Protein AF-A0A1I1QK40-F1 (afdb_monomer_lite)

Sequence (192 aa):
MSRPWQKLDLSGGGLQSVNQNLAGRLRKRTTTWALWPLFPLGLHRLYLGDRRGAIALPLLTLGALGLWWAGWAPVAAALATVVLGWGVVDLFRIEGLRAEVNKTLRKQAFLGGGATPPAGYRGRYPQESEDPEAAIAAYSAEKEREHGGHMPPRTGEDDSGGRMPSFTEQEKMLREMARERDADEPKSGGND

Secondary structure (DSSP, 8-state):
---GGGGS--SHHHHHHHHHHHHHHSPPHHHHHHHGGGGGGTHHHHHHT-HHHHHHHHHHHHHHHHHHHTT-HHHHHHHHHHHHHHHHHHHHHHHHHHHHHHHHHHHHHHH-TT-PPPTT---SS-S--S-HHHHHHHHHHHHHHHTTT-PPP-SSS-----PPPPHHHHHHHHHHHHHHHHHSS-------

Foldseek 3Di:
DDQVLVPQPPPDPSVVVLVVVLVVLQDDPVVLVVCLVVQLCLVSVVSLVNPVSNPVSVVLLVVLVVCVVVVVPVVSVVSVVVSVVVSVVCVVCSVVSSVVSSVVSVCCSNRNVPRDDPVPPDDPDCPDDPDNVVVVVVVVVVVVVVVVPDDDPDPDDDPPPPDDDDPVVVVVVVVVVVVVVVVPPPPPDDDD

Organis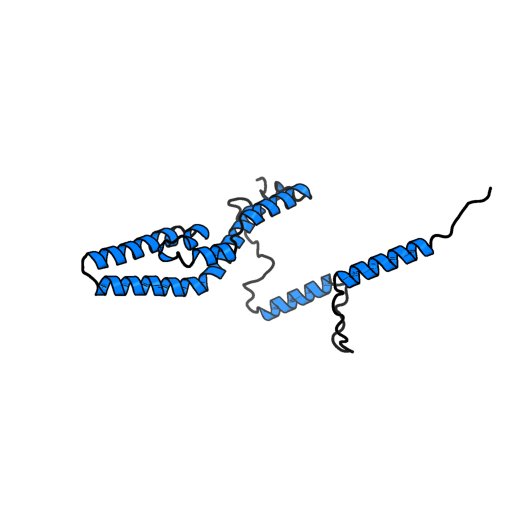m: NCBI:txid1123397

Structure (mmCIF, N/CA/C/O backbone):
data_AF-A0A1I1QK40-F1
#
_entry.id   AF-A0A1I1QK40-F1
#
loop_
_atom_site.group_PDB
_atom_site.id
_atom_site.type_symbol
_atom_site.label_atom_id
_atom_site.label_alt_id
_atom_site.label_comp_id
_atom_site.label_asym_id
_atom_site.label_entity_id
_atom_site.label_seq_id
_atom_site.pdbx_PDB_ins_code
_atom_site.Cartn_x
_atom_site.Cartn_y
_atom_site.Cartn_z
_atom_site.occupancy
_atom_site.B_iso_or_equiv
_atom_site.auth_seq_id
_atom_site.auth_comp_id
_atom_site.auth_asym_id
_atom_site.auth_atom_id
_atom_site.pdbx_PDB_model_num
ATOM 1 N N . MET A 1 1 ? -2.596 -18.098 -32.128 1.00 45.94 1 MET A N 1
ATOM 2 C CA . MET A 1 1 ? -2.615 -17.269 -30.901 1.00 45.94 1 MET A CA 1
ATOM 3 C C . MET A 1 1 ? -1.445 -16.298 -30.950 1.00 45.94 1 MET A C 1
ATOM 5 O O . MET A 1 1 ? -0.307 -16.747 -30.881 1.00 45.94 1 MET A O 1
ATOM 9 N N . SER A 1 2 ? -1.690 -14.998 -31.143 1.00 49.97 2 SER A N 1
ATOM 10 C CA . SER A 1 2 ? -0.613 -13.998 -31.128 1.00 49.97 2 SER A CA 1
ATOM 11 C C . SER A 1 2 ? -0.112 -13.835 -29.700 1.00 49.97 2 SER A C 1
ATOM 13 O O . SER A 1 2 ? -0.904 -13.511 -28.812 1.00 49.97 2 SER A O 1
ATOM 15 N N . ARG A 1 3 ? 1.175 -14.075 -29.460 1.00 59.53 3 ARG A N 1
ATOM 16 C CA . ARG A 1 3 ? 1.736 -13.968 -28.118 1.00 59.53 3 ARG A CA 1
ATOM 17 C C . ARG A 1 3 ? 1.867 -12.474 -27.768 1.00 59.53 3 ARG A C 1
ATOM 19 O O . ARG A 1 3 ? 2.533 -11.767 -28.518 1.00 59.53 3 ARG A O 1
ATOM 26 N N . PRO A 1 4 ? 1.251 -11.959 -26.686 1.00 61.66 4 PRO A N 1
ATOM 27 C CA . PRO A 1 4 ? 1.259 -10.525 -26.360 1.00 61.66 4 PRO A CA 1
ATOM 28 C C . PRO A 1 4 ? 2.665 -9.918 -26.289 1.00 61.66 4 PRO A C 1
ATOM 30 O O . PRO A 1 4 ? 2.871 -8.780 -26.695 1.00 61.66 4 PRO A O 1
ATOM 33 N N . TRP A 1 5 ? 3.649 -10.716 -25.871 1.00 60.81 5 TRP A N 1
ATOM 34 C CA . TRP A 1 5 ? 5.053 -10.321 -25.825 1.00 60.81 5 TRP A CA 1
ATOM 35 C C . TRP A 1 5 ? 5.686 -10.065 -27.200 1.00 60.81 5 TRP A C 1
ATOM 37 O O . TRP A 1 5 ? 6.647 -9.316 -27.274 1.00 60.81 5 TRP A O 1
ATOM 47 N N . GLN A 1 6 ? 5.150 -10.626 -28.291 1.00 63.97 6 GLN A N 1
ATOM 48 C CA . GLN A 1 6 ? 5.632 -10.346 -29.654 1.00 63.97 6 GLN A CA 1
ATOM 49 C C . GLN A 1 6 ? 5.198 -8.968 -30.163 1.00 63.97 6 GLN A C 1
ATOM 51 O O . GLN A 1 6 ? 5.746 -8.489 -31.147 1.00 63.97 6 GLN A O 1
ATOM 56 N N . LYS A 1 7 ? 4.208 -8.336 -29.516 1.00 61.69 7 LYS A N 1
ATOM 57 C CA . LYS A 1 7 ? 3.754 -6.979 -29.851 1.00 61.69 7 LYS A CA 1
ATOM 58 C C . LYS A 1 7 ? 4.476 -5.896 -29.053 1.00 61.69 7 LYS A C 1
ATOM 60 O O . LYS A 1 7 ? 4.270 -4.718 -29.329 1.00 61.69 7 LYS A O 1
ATOM 65 N N . LEU A 1 8 ? 5.269 -6.272 -28.049 1.00 62.56 8 LEU A N 1
ATOM 66 C CA . LEU A 1 8 ? 6.115 -5.317 -27.352 1.00 62.56 8 LEU A CA 1
ATOM 67 C C . LEU A 1 8 ? 7.279 -4.978 -28.270 1.00 62.56 8 LEU A C 1
ATOM 69 O O . LEU A 1 8 ? 8.135 -5.819 -28.536 1.00 62.56 8 LEU A O 1
ATOM 73 N N . ASP A 1 9 ? 7.279 -3.746 -28.762 1.00 59.91 9 ASP A N 1
ATOM 74 C CA . ASP A 1 9 ? 8.416 -3.199 -29.477 1.00 59.91 9 ASP A CA 1
ATOM 75 C C . ASP A 1 9 ? 9.560 -2.993 -28.477 1.00 59.91 9 ASP A C 1
ATOM 77 O O . ASP A 1 9 ? 9.611 -2.018 -27.724 1.00 59.91 9 ASP A O 1
ATOM 81 N N . LEU A 1 10 ? 10.434 -3.996 -28.402 1.00 66.62 10 LEU A N 1
ATOM 82 C CA . LEU A 1 10 ? 11.633 -3.977 -27.570 1.00 66.62 10 LEU A CA 1
ATOM 83 C C . LEU A 1 10 ? 12.776 -3.191 -28.237 1.00 66.62 10 LEU A C 1
ATOM 85 O O . LEU A 1 10 ? 13.859 -3.108 -27.659 1.00 66.62 10 LEU A O 1
ATOM 89 N N . SER A 1 11 ? 12.560 -2.613 -29.427 1.00 55.62 11 SER A N 1
ATOM 90 C CA . SER A 1 11 ? 13.519 -1.698 -30.046 1.00 55.62 11 SER A CA 1
ATOM 91 C C . SER A 1 11 ? 13.492 -0.327 -29.347 1.00 55.62 11 SER A C 1
ATOM 93 O O . SER A 1 11 ? 12.498 0.063 -28.729 1.00 55.62 11 SER A O 1
ATOM 95 N N . GLY A 1 12 ? 14.630 0.378 -29.363 1.00 59.53 12 GLY A N 1
ATOM 96 C CA . GLY A 1 12 ? 15.031 1.382 -28.360 1.00 59.53 12 GLY A CA 1
ATOM 97 C C . GLY A 1 12 ? 14.004 2.446 -27.934 1.00 59.53 12 GLY A C 1
ATOM 98 O O . GLY A 1 12 ? 14.023 2.858 -26.776 1.00 59.53 12 GLY A O 1
ATOM 99 N N . GLY A 1 13 ? 13.072 2.862 -28.799 1.00 68.56 13 GLY A N 1
ATOM 100 C CA . GLY A 1 13 ? 12.035 3.849 -28.455 1.00 68.56 13 GLY A CA 1
ATOM 101 C C . GLY A 1 13 ? 10.844 3.283 -27.663 1.00 68.56 13 GLY A C 1
ATOM 102 O O . GLY A 1 13 ? 10.314 3.943 -26.761 1.00 68.56 13 GLY A O 1
ATOM 103 N N . GLY A 1 14 ? 10.439 2.041 -27.944 1.00 76.12 14 GLY A N 1
ATOM 104 C CA . GLY A 1 14 ? 9.302 1.391 -27.285 1.00 76.12 14 GLY A CA 1
ATOM 105 C C . GLY A 1 14 ? 9.592 1.065 -25.820 1.00 76.12 14 GLY A C 1
ATOM 106 O O . GLY A 1 14 ? 8.795 1.372 -24.933 1.00 76.12 14 GLY A O 1
ATOM 107 N N . LEU A 1 15 ? 10.789 0.553 -25.528 1.00 80.62 15 LEU A N 1
ATOM 108 C CA . LEU A 1 15 ? 11.177 0.183 -24.165 1.00 80.62 15 LEU A CA 1
ATOM 109 C C . LEU A 1 15 ? 11.340 1.401 -23.241 1.00 80.62 15 LEU A C 1
ATOM 111 O O . LEU A 1 15 ? 10.946 1.359 -22.072 1.00 80.62 15 LEU A O 1
ATOM 115 N N . GLN A 1 16 ? 11.890 2.504 -23.757 1.00 83.19 16 GLN A N 1
ATOM 116 C CA . GLN A 1 16 ? 12.079 3.728 -22.979 1.00 83.19 16 GLN A CA 1
ATOM 117 C C . GLN A 1 16 ? 10.735 4.362 -22.596 1.00 83.19 16 GLN A C 1
ATOM 119 O O . GLN A 1 16 ? 10.555 4.754 -21.441 1.00 83.19 16 GLN A O 1
ATOM 124 N N . SER A 1 17 ? 9.766 4.390 -23.517 1.00 83.50 17 SER A N 1
ATOM 125 C CA . SER A 1 17 ? 8.420 4.910 -23.235 1.00 83.50 17 SER A CA 1
ATOM 126 C C . SER A 1 17 ? 7.655 4.048 -22.218 1.00 83.50 17 SER A C 1
ATOM 128 O O . SER A 1 17 ? 7.037 4.586 -21.293 1.00 83.50 17 SER A O 1
ATOM 130 N N . VAL A 1 18 ? 7.767 2.715 -22.300 1.00 85.19 18 VAL A N 1
ATOM 131 C CA . VAL A 1 18 ? 7.193 1.789 -21.305 1.00 85.19 18 VAL A CA 1
ATOM 132 C C . VAL A 1 18 ? 7.821 2.004 -19.928 1.00 85.19 18 VAL A C 1
ATOM 134 O O . VAL A 1 18 ? 7.099 2.078 -18.931 1.00 85.19 18 VAL A O 1
ATOM 137 N N . ASN A 1 19 ? 9.144 2.169 -19.854 1.00 88.38 19 ASN A N 1
ATOM 138 C CA . ASN A 1 19 ? 9.839 2.428 -18.593 1.00 88.38 19 ASN A CA 1
ATOM 139 C C . ASN A 1 19 ? 9.454 3.778 -17.974 1.00 88.38 19 ASN A C 1
ATOM 141 O O . ASN A 1 19 ? 9.236 3.842 -16.764 1.00 88.38 19 ASN A O 1
ATOM 145 N N . GLN A 1 20 ? 9.316 4.837 -18.777 1.00 89.44 20 GLN A N 1
ATOM 146 C CA . GLN A 1 20 ? 8.857 6.146 -18.295 1.00 89.44 20 GLN A CA 1
ATOM 147 C C . GLN A 1 20 ? 7.425 6.074 -17.747 1.00 89.44 20 GLN A C 1
ATOM 149 O O . GLN A 1 20 ? 7.155 6.564 -16.648 1.00 89.44 20 GLN A O 1
ATOM 154 N N . ASN A 1 21 ? 6.518 5.400 -18.462 1.00 89.25 21 ASN A N 1
ATOM 155 C CA . ASN A 1 21 ? 5.142 5.197 -18.005 1.00 89.25 21 ASN A CA 1
ATOM 156 C C . ASN A 1 21 ? 5.098 4.386 -16.698 1.00 89.25 21 ASN A C 1
ATOM 158 O O . ASN A 1 21 ? 4.441 4.773 -15.729 1.00 89.25 21 ASN A O 1
ATOM 162 N N . LEU A 1 22 ? 5.856 3.289 -16.636 1.00 92.44 22 LEU A N 1
ATOM 163 C CA . LEU A 1 22 ? 5.957 2.445 -15.451 1.00 92.44 22 LEU A CA 1
ATOM 164 C C . LEU A 1 22 ? 6.503 3.227 -14.250 1.00 92.44 22 LEU A C 1
ATOM 166 O O . LEU A 1 22 ? 5.919 3.144 -13.169 1.00 92.44 22 LEU A O 1
ATOM 170 N N . ALA A 1 23 ? 7.567 4.013 -14.430 1.00 91.75 23 ALA A N 1
ATOM 171 C CA . ALA A 1 23 ? 8.161 4.821 -13.368 1.00 91.75 23 ALA A CA 1
ATOM 172 C C . ALA A 1 23 ? 7.150 5.795 -12.739 1.00 91.75 23 ALA A C 1
ATOM 174 O O . ALA A 1 23 ? 7.134 5.953 -11.518 1.00 91.75 23 ALA A O 1
ATOM 175 N N . GLY A 1 24 ? 6.257 6.381 -13.546 1.00 91.44 24 GLY A N 1
ATOM 176 C CA . GLY A 1 24 ? 5.170 7.238 -13.061 1.00 91.44 24 GLY A CA 1
ATOM 177 C C . GLY A 1 24 ? 4.092 6.495 -12.262 1.00 91.44 24 GLY A C 1
ATOM 178 O O . GLY A 1 24 ? 3.453 7.082 -11.390 1.00 91.44 24 GLY A O 1
ATOM 179 N N . ARG A 1 25 ? 3.896 5.196 -12.520 1.00 92.31 25 ARG A N 1
ATOM 180 C CA . ARG A 1 25 ? 2.867 4.369 -11.861 1.00 92.31 25 ARG A CA 1
ATOM 181 C C . ARG A 1 25 ? 3.354 3.676 -10.594 1.00 92.31 25 ARG A C 1
ATOM 183 O O . ARG A 1 25 ? 2.524 3.304 -9.761 1.00 92.31 25 ARG A O 1
ATOM 190 N N . LEU A 1 26 ? 4.665 3.481 -10.445 1.00 94.38 26 LEU A N 1
ATOM 191 C CA . LEU A 1 26 ? 5.239 2.846 -9.262 1.00 94.38 26 LEU A CA 1
ATOM 192 C C . LEU A 1 26 ? 4.866 3.615 -7.992 1.00 94.38 26 LEU A C 1
ATOM 194 O O . LEU A 1 26 ? 4.926 4.843 -7.914 1.00 94.38 26 LEU A O 1
ATOM 198 N N . ARG A 1 27 ? 4.498 2.860 -6.959 1.00 95.00 27 ARG A N 1
ATOM 199 C CA . ARG A 1 27 ? 4.189 3.405 -5.644 1.00 95.00 27 ARG A CA 1
ATOM 200 C C . ARG A 1 27 ? 5.482 3.822 -4.956 1.00 95.00 27 ARG A C 1
ATOM 202 O O . ARG A 1 27 ? 6.402 3.011 -4.806 1.00 95.00 27 ARG A O 1
ATOM 209 N N . LYS A 1 28 ? 5.545 5.094 -4.559 1.00 95.00 28 LYS A N 1
ATOM 210 C CA . LYS A 1 28 ? 6.719 5.714 -3.937 1.00 95.00 28 LYS A CA 1
ATOM 211 C C . LYS A 1 28 ? 6.684 5.517 -2.429 1.00 95.00 28 LYS A C 1
ATOM 213 O O . LYS A 1 28 ? 5.638 5.679 -1.806 1.00 95.00 28 LYS A O 1
ATOM 218 N N . ARG A 1 29 ? 7.854 5.249 -1.841 1.00 94.62 29 ARG A N 1
ATOM 219 C CA . ARG A 1 29 ? 8.024 5.136 -0.385 1.00 94.62 29 ARG A CA 1
ATOM 220 C C . ARG A 1 29 ? 7.525 6.389 0.331 1.00 94.62 29 ARG A C 1
ATOM 222 O O . ARG A 1 29 ? 6.728 6.283 1.252 1.00 94.62 29 ARG A O 1
ATOM 229 N N . THR A 1 30 ? 7.959 7.557 -0.131 1.00 95.44 30 THR A N 1
ATOM 230 C CA . THR A 1 30 ? 7.624 8.854 0.470 1.00 95.44 30 THR A CA 1
ATOM 231 C C . THR A 1 30 ? 6.118 9.088 0.531 1.00 95.44 30 THR A C 1
ATOM 233 O O . THR A 1 30 ? 5.602 9.409 1.592 1.00 95.44 30 THR A O 1
ATOM 236 N N . THR A 1 31 ? 5.395 8.846 -0.566 1.00 95.12 31 THR A N 1
ATOM 237 C CA . THR A 1 31 ? 3.933 9.001 -0.614 1.00 95.12 31 THR A CA 1
ATOM 238 C C . THR A 1 31 ? 3.222 8.028 0.322 1.00 95.12 31 THR A C 1
ATOM 240 O O . THR A 1 31 ? 2.302 8.426 1.026 1.00 95.12 31 THR A O 1
ATOM 243 N N . THR A 1 32 ? 3.655 6.766 0.368 1.00 94.06 32 THR A N 1
ATOM 244 C CA . THR A 1 32 ? 3.064 5.772 1.272 1.00 94.06 32 THR A CA 1
ATOM 245 C C . THR A 1 32 ? 3.228 6.175 2.740 1.00 94.06 32 THR A C 1
ATOM 247 O O . THR A 1 32 ? 2.254 6.140 3.487 1.00 94.06 32 THR A O 1
ATOM 250 N N . TRP A 1 33 ? 4.423 6.620 3.136 1.00 94.44 33 TRP A N 1
ATOM 251 C CA . TRP A 1 33 ? 4.691 7.082 4.502 1.00 94.44 33 TRP A CA 1
ATOM 252 C C . TRP A 1 33 ? 3.989 8.404 4.835 1.00 94.44 33 TRP A C 1
ATOM 254 O O . TRP A 1 33 ? 3.501 8.559 5.947 1.00 94.44 33 TRP A O 1
ATOM 264 N N . ALA A 1 34 ? 3.857 9.319 3.872 1.00 96.44 34 ALA A N 1
ATOM 265 C CA . ALA A 1 34 ? 3.112 10.566 4.055 1.00 96.44 34 ALA A CA 1
ATOM 266 C C . ALA A 1 34 ? 1.604 10.336 4.263 1.00 96.44 34 ALA A C 1
ATOM 268 O O . ALA A 1 34 ? 0.957 11.104 4.968 1.00 96.44 34 ALA A O 1
ATOM 269 N N . LEU A 1 35 ? 1.039 9.276 3.673 1.00 95.12 35 LEU A N 1
ATOM 270 C CA . LEU A 1 35 ? -0.373 8.908 3.837 1.00 95.12 35 LEU A CA 1
ATOM 271 C C . LEU A 1 35 ? -0.646 8.054 5.081 1.00 95.12 35 LEU A C 1
ATOM 273 O O . LEU A 1 35 ? -1.797 7.959 5.505 1.00 95.12 35 LEU A O 1
ATOM 277 N N . TRP A 1 36 ? 0.375 7.423 5.661 1.00 95.25 36 TRP A N 1
ATOM 278 C CA . TRP A 1 36 ? 0.221 6.583 6.847 1.00 95.25 36 TRP A CA 1
ATOM 279 C C . TRP A 1 36 ? -0.335 7.306 8.090 1.00 95.25 36 TRP A C 1
ATOM 281 O O . TRP A 1 36 ? -1.202 6.724 8.728 1.00 95.25 36 TRP A O 1
ATOM 291 N N . PRO A 1 37 ? 0.015 8.560 8.448 1.00 95.12 37 PRO A N 1
ATOM 292 C CA . PRO A 1 37 ? -0.644 9.233 9.579 1.00 95.12 37 PRO A CA 1
ATOM 293 C C . PRO A 1 37 ? -2.166 9.381 9.396 1.00 95.12 37 PRO A C 1
ATOM 295 O O . PRO A 1 37 ? -2.902 9.496 10.371 1.00 95.12 37 PRO A O 1
ATOM 298 N N . LEU A 1 38 ? -2.659 9.304 8.156 1.00 94.88 38 LEU A N 1
ATOM 299 C CA . LEU A 1 38 ? -4.082 9.265 7.814 1.00 94.88 38 LEU A CA 1
ATOM 300 C C . LEU A 1 38 ? -4.616 7.822 7.730 1.00 94.88 38 LEU A C 1
ATOM 302 O O . LEU A 1 38 ? -5.596 7.556 7.028 1.00 94.88 38 LEU A O 1
ATOM 306 N N . PHE A 1 39 ? -3.988 6.862 8.420 1.00 94.38 39 PHE A N 1
ATOM 307 C CA . PHE A 1 39 ? -4.413 5.462 8.407 1.00 94.38 39 PHE A CA 1
ATOM 308 C C . PHE A 1 39 ? -5.868 5.224 8.829 1.00 94.38 39 PHE A C 1
ATOM 310 O O . PHE A 1 39 ? -6.477 4.353 8.203 1.00 94.38 39 PHE A O 1
ATOM 317 N N . PRO A 1 40 ? -6.477 5.977 9.775 1.00 93.62 40 PRO A N 1
ATOM 318 C CA . PRO A 1 40 ? -7.872 5.743 10.149 1.00 93.62 40 PRO A CA 1
ATOM 319 C C . PRO A 1 40 ? -8.823 5.995 8.973 1.00 93.62 40 PRO A C 1
ATOM 321 O O . PRO A 1 40 ? -9.884 5.388 8.876 1.00 93.62 40 PRO A O 1
ATOM 324 N N . LEU A 1 41 ? -8.405 6.844 8.027 1.00 94.81 41 LEU A N 1
ATOM 325 C CA . LEU A 1 41 ? -9.138 7.151 6.800 1.00 94.81 41 LEU A CA 1
ATOM 326 C C . LEU A 1 41 ? -8.891 6.132 5.675 1.00 94.81 41 LEU A C 1
ATOM 328 O O . LEU A 1 41 ? -9.454 6.270 4.594 1.00 94.81 41 LEU A O 1
ATOM 332 N N . GLY A 1 42 ? -8.022 5.134 5.867 1.00 93.38 42 GLY A N 1
ATOM 333 C CA . GLY A 1 42 ? -7.744 4.103 4.860 1.00 93.38 42 GLY A CA 1
ATOM 334 C C . GLY A 1 42 ? -7.009 4.596 3.602 1.00 93.38 42 GLY A C 1
ATOM 335 O O . GLY A 1 42 ? -6.840 3.827 2.654 1.00 93.38 42 GLY A O 1
ATOM 336 N N . LEU A 1 43 ? -6.526 5.846 3.571 1.00 93.81 43 LEU A N 1
ATOM 337 C CA . LEU A 1 43 ? -5.936 6.461 2.370 1.00 93.81 43 LEU A CA 1
ATOM 338 C C . LEU A 1 43 ? -4.668 5.748 1.883 1.00 93.81 43 LEU A C 1
ATOM 340 O O . LEU A 1 43 ? -4.489 5.542 0.682 1.00 93.81 43 LEU A O 1
ATOM 344 N N . HIS A 1 44 ? -3.802 5.322 2.804 1.00 94.44 44 HIS A N 1
ATOM 345 C CA . HIS A 1 44 ? -2.608 4.542 2.467 1.00 94.44 44 HIS A CA 1
ATOM 346 C C . HIS A 1 44 ? -2.972 3.190 1.818 1.00 94.44 44 HIS A C 1
ATOM 348 O O . HIS A 1 44 ? -2.343 2.803 0.831 1.00 94.44 44 HIS A O 1
ATOM 354 N N . ARG A 1 45 ? -4.027 2.500 2.289 1.00 93.31 45 ARG A N 1
ATOM 355 C CA . ARG A 1 45 ? -4.536 1.259 1.671 1.00 93.31 45 ARG A CA 1
ATOM 356 C C . ARG A 1 45 ? -5.126 1.514 0.291 1.00 93.31 45 ARG A C 1
ATOM 358 O O . ARG A 1 45 ? -4.838 0.759 -0.635 1.00 93.31 45 ARG A O 1
ATOM 365 N N . LEU A 1 46 ? -5.875 2.606 0.127 1.00 93.88 46 LEU A N 1
ATOM 366 C CA . LEU A 1 46 ? -6.421 3.000 -1.171 1.00 93.88 46 LEU A CA 1
ATOM 367 C C . LEU A 1 46 ? -5.302 3.267 -2.186 1.00 93.88 46 LEU A C 1
ATOM 369 O O . LEU A 1 46 ? -5.360 2.781 -3.316 1.00 93.88 46 LEU A O 1
ATOM 373 N N . TYR A 1 47 ? -4.244 3.968 -1.768 1.00 94.19 47 TYR A N 1
ATOM 374 C CA . TYR A 1 47 ? -3.057 4.203 -2.591 1.00 94.19 47 TYR A CA 1
ATOM 375 C C . TYR A 1 47 ? -2.361 2.894 -2.993 1.00 94.19 47 TYR A C 1
ATOM 377 O O . TYR A 1 47 ? -1.975 2.719 -4.153 1.00 94.19 47 TYR A O 1
ATOM 385 N N . LEU A 1 48 ? -2.251 1.943 -2.063 1.00 94.25 48 LEU A N 1
ATOM 386 C CA . LEU A 1 48 ? -1.700 0.610 -2.318 1.00 94.25 48 LEU A CA 1
ATOM 387 C C . LEU A 1 48 ? -2.663 -0.315 -3.090 1.00 94.25 48 LEU A C 1
ATOM 389 O O . LEU A 1 48 ? -2.269 -1.405 -3.484 1.00 94.25 48 LEU A O 1
ATOM 393 N N . GLY A 1 49 ? -3.892 0.114 -3.387 1.00 91.06 49 GLY A N 1
ATOM 394 C CA . GLY A 1 49 ? -4.862 -0.671 -4.156 1.00 91.06 49 GLY A CA 1
ATOM 395 C C . GLY A 1 49 ? -5.611 -1.735 -3.345 1.00 91.06 49 GLY A C 1
ATOM 396 O O . GLY A 1 49 ? -6.365 -2.517 -3.925 1.00 91.06 49 GLY A O 1
ATOM 397 N N . ASP A 1 50 ? -5.465 -1.749 -2.020 1.00 91.69 50 ASP A N 1
ATOM 398 C CA . ASP A 1 50 ? -6.243 -2.605 -1.125 1.00 91.69 50 ASP A CA 1
ATOM 399 C C . ASP A 1 50 ? -7.596 -1.952 -0.809 1.00 91.69 50 ASP A C 1
ATOM 401 O O . ASP A 1 50 ? -7.751 -1.198 0.154 1.00 91.69 50 ASP A O 1
ATOM 405 N N . ARG A 1 51 ? -8.601 -2.251 -1.641 1.00 92.44 51 ARG A N 1
ATOM 406 C CA . ARG A 1 51 ? -9.965 -1.713 -1.491 1.00 92.44 51 ARG A CA 1
ATOM 407 C C . ARG A 1 51 ? -10.640 -2.150 -0.193 1.00 92.44 51 ARG A C 1
ATOM 409 O O . ARG A 1 51 ? -11.424 -1.388 0.360 1.00 92.44 51 ARG A O 1
ATOM 416 N N . ARG A 1 52 ? -10.364 -3.369 0.283 1.00 93.44 52 ARG A N 1
ATOM 417 C CA . ARG A 1 52 ? -11.010 -3.905 1.489 1.00 93.44 52 ARG A CA 1
ATOM 418 C C . ARG A 1 52 ? -10.505 -3.158 2.714 1.00 93.44 52 ARG A C 1
ATOM 420 O O . ARG A 1 52 ? -11.314 -2.637 3.474 1.00 93.44 52 ARG A O 1
ATOM 427 N N . GLY A 1 53 ? -9.184 -3.029 2.848 1.00 90.94 53 GLY A N 1
ATOM 428 C CA . GLY A 1 53 ? -8.572 -2.245 3.919 1.00 90.94 53 GLY A CA 1
ATOM 429 C C . GLY A 1 53 ? -8.956 -0.764 3.865 1.00 90.94 53 GLY A C 1
ATOM 430 O O . GLY A 1 53 ? -9.225 -0.165 4.904 1.00 90.94 53 GLY A O 1
ATOM 431 N N . ALA A 1 54 ? -9.055 -0.192 2.659 1.00 93.44 54 ALA A N 1
ATOM 432 C CA . ALA A 1 54 ? -9.445 1.204 2.459 1.00 93.44 54 ALA A CA 1
ATOM 433 C C . ALA A 1 54 ? -10.870 1.528 2.937 1.00 93.44 54 ALA A C 1
ATOM 435 O O . ALA A 1 54 ? -11.125 2.671 3.291 1.00 93.44 54 ALA A O 1
ATOM 436 N N . ILE A 1 55 ? -11.783 0.550 2.950 1.00 95.62 55 ILE A N 1
ATOM 437 C CA . ILE A 1 55 ? -13.169 0.727 3.414 1.00 95.62 55 ILE A CA 1
ATOM 438 C C . ILE A 1 55 ? -13.315 0.298 4.879 1.00 95.62 55 ILE A C 1
ATOM 440 O O . ILE A 1 55 ? -13.970 0.983 5.662 1.00 95.62 55 ILE A O 1
ATOM 444 N N . ALA A 1 56 ? -12.686 -0.814 5.268 1.00 95.38 56 ALA A N 1
ATOM 445 C CA . ALA A 1 56 ? -12.810 -1.366 6.613 1.00 95.38 56 ALA A CA 1
ATOM 446 C C . ALA A 1 56 ? -12.292 -0.403 7.694 1.00 95.38 56 ALA A C 1
ATOM 448 O O . ALA A 1 56 ? -12.955 -0.225 8.710 1.00 95.38 56 ALA A O 1
ATOM 449 N N . LEU A 1 57 ? -11.144 0.249 7.474 1.00 94.75 57 LEU A N 1
ATOM 450 C CA . LEU A 1 57 ? -10.548 1.165 8.456 1.00 94.75 57 LEU A CA 1
ATOM 451 C C . LEU A 1 57 ? -11.427 2.396 8.750 1.00 94.75 57 LEU A C 1
ATOM 453 O O . LEU A 1 57 ? -11.693 2.648 9.929 1.00 94.75 57 LEU A O 1
ATOM 457 N N . PRO A 1 58 ? -11.949 3.118 7.737 1.00 96.69 58 PRO A N 1
ATOM 458 C CA . PRO A 1 58 ? -12.926 4.178 7.960 1.00 96.69 58 PRO A CA 1
ATOM 459 C C . PRO A 1 58 ? -14.176 3.700 8.683 1.00 96.69 58 PRO A C 1
ATOM 461 O O . PRO A 1 58 ? -14.606 4.354 9.625 1.00 96.69 58 PRO A O 1
ATOM 464 N N . LEU A 1 59 ? -14.749 2.558 8.287 1.00 97.44 59 LEU A N 1
ATOM 465 C CA . LEU A 1 59 ? -15.957 2.036 8.930 1.00 97.44 59 LEU A CA 1
ATOM 466 C C . LEU A 1 59 ? -15.721 1.686 10.400 1.00 97.44 59 LEU A C 1
ATOM 468 O O . LEU A 1 59 ? -16.554 2.013 11.238 1.00 97.44 59 LEU A O 1
ATOM 472 N N . LEU A 1 60 ? -14.582 1.073 10.730 1.00 96.62 60 LEU A N 1
ATOM 473 C CA . LEU A 1 60 ? -14.221 0.765 12.115 1.00 96.62 60 LEU A CA 1
ATOM 474 C C . LEU A 1 60 ? -13.981 2.037 12.931 1.00 96.62 60 LEU A C 1
ATOM 476 O O . LEU A 1 60 ? -14.407 2.120 14.079 1.00 96.62 60 LEU A O 1
ATOM 480 N N . THR A 1 61 ? -13.345 3.041 12.329 1.00 96.88 61 THR A N 1
ATOM 481 C CA . THR A 1 61 ? -13.070 4.328 12.979 1.00 96.88 61 THR A CA 1
ATOM 482 C C . THR A 1 61 ? -14.366 5.101 13.229 1.00 96.88 61 THR A C 1
ATOM 484 O O . THR A 1 61 ? -14.604 5.565 14.341 1.00 96.88 61 THR A O 1
ATOM 487 N N . LEU A 1 62 ? -15.248 5.185 12.228 1.00 98.00 62 LEU A N 1
ATOM 488 C CA . LEU A 1 62 ? -16.583 5.775 12.363 1.00 98.00 62 LEU A CA 1
ATOM 489 C C . LEU A 1 62 ? -17.445 4.993 13.359 1.00 98.00 62 LEU A C 1
ATOM 491 O O . LEU A 1 62 ? -18.159 5.602 14.147 1.00 98.00 62 LEU A O 1
ATOM 495 N N . GLY A 1 63 ? -17.346 3.663 13.369 1.00 97.88 63 GLY A N 1
ATOM 496 C CA . GLY A 1 63 ? -18.018 2.807 14.343 1.00 97.88 63 GLY A CA 1
ATOM 497 C C . GLY A 1 63 ? -17.561 3.087 15.775 1.00 97.88 63 GLY A C 1
ATOM 498 O O . GLY A 1 63 ? -18.398 3.229 16.662 1.00 97.88 63 GLY A O 1
ATOM 499 N N . ALA A 1 64 ? -16.253 3.246 16.002 1.00 97.69 64 ALA A N 1
ATOM 500 C CA . ALA A 1 64 ? -15.710 3.607 17.311 1.00 97.69 64 ALA A CA 1
ATOM 501 C C . ALA A 1 64 ? -16.200 4.990 17.771 1.00 97.69 64 ALA A C 1
ATOM 503 O O . ALA A 1 64 ? -16.626 5.139 18.915 1.00 97.69 64 ALA A O 1
ATOM 504 N N . LEU A 1 65 ? -16.215 5.980 16.872 1.00 97.94 65 LEU A N 1
ATOM 505 C CA . LEU A 1 65 ? -16.754 7.315 17.158 1.00 97.94 65 LEU A CA 1
ATOM 506 C C . LEU A 1 65 ? -18.264 7.282 17.445 1.00 97.94 65 LEU A C 1
ATOM 508 O O . LEU A 1 65 ? -18.727 7.924 18.384 1.00 97.94 65 LEU A O 1
ATOM 512 N N . GLY A 1 66 ? -19.027 6.498 16.681 1.00 98.12 66 GLY A N 1
ATOM 513 C CA . GLY A 1 66 ? -20.462 6.311 16.895 1.00 98.12 66 GLY A CA 1
ATOM 514 C C . GLY A 1 66 ? -20.771 5.667 18.248 1.00 98.12 66 GLY A C 1
ATOM 515 O O . GLY A 1 66 ? -21.635 6.155 18.973 1.00 98.12 66 GLY A O 1
ATOM 516 N N . LEU A 1 67 ? -20.024 4.626 18.630 1.00 98.25 67 LEU A N 1
ATOM 517 C CA . LEU A 1 67 ? -20.138 3.989 19.948 1.00 98.25 67 LEU A CA 1
ATOM 518 C C . LEU A 1 67 ? -19.773 4.950 21.083 1.00 98.25 67 LEU A C 1
ATOM 520 O O . LEU A 1 67 ? -20.432 4.951 22.122 1.00 98.25 67 LEU A O 1
ATOM 524 N N . TRP A 1 68 ? -18.750 5.783 20.881 1.00 98.06 68 TRP A N 1
ATOM 525 C CA . TRP A 1 68 ? -18.367 6.805 21.849 1.00 98.06 68 TRP A CA 1
ATOM 526 C C . TRP A 1 68 ? -19.509 7.800 22.080 1.00 98.06 68 TRP A C 1
ATOM 528 O O . TRP A 1 68 ? -19.907 8.027 23.221 1.00 98.06 68 TRP A O 1
ATOM 538 N N . TRP A 1 69 ? -20.096 8.335 21.004 1.00 98.19 69 TRP A N 1
ATOM 539 C CA . TRP A 1 69 ? -21.236 9.253 21.096 1.00 98.19 69 TRP A CA 1
ATOM 540 C C . TRP A 1 69 ? -22.507 8.611 21.651 1.00 98.19 69 TRP A C 1
ATOM 542 O O . TRP A 1 69 ? -23.281 9.291 22.317 1.00 98.19 69 TRP A O 1
ATOM 552 N N . ALA A 1 70 ? -22.707 7.310 21.443 1.00 97.94 70 ALA A N 1
ATOM 553 C CA . ALA A 1 70 ? -23.818 6.565 22.030 1.00 97.94 70 ALA A CA 1
ATOM 554 C C . ALA A 1 70 ? -23.661 6.311 23.546 1.00 97.94 70 ALA A C 1
ATOM 556 O O . ALA A 1 70 ? -24.542 5.710 24.158 1.00 97.94 70 ALA A O 1
ATOM 557 N N . GLY A 1 71 ? -22.546 6.728 24.161 1.00 97.69 71 GLY A N 1
ATOM 558 C CA . GLY A 1 71 ? -22.257 6.518 25.583 1.00 97.69 71 GLY A CA 1
ATOM 559 C C . GLY A 1 71 ? -21.622 5.161 25.899 1.00 97.69 71 GLY A C 1
ATOM 560 O O . GLY A 1 71 ? -21.419 4.827 27.063 1.00 97.69 71 GLY A O 1
ATOM 561 N N . TRP A 1 72 ? -21.259 4.375 24.882 1.00 98.12 72 TRP A N 1
ATOM 562 C CA . TRP A 1 72 ? -20.663 3.044 25.032 1.00 98.12 72 TRP A CA 1
ATOM 563 C C . TRP A 1 72 ? -19.134 3.143 25.070 1.00 98.12 72 TRP A C 1
ATOM 565 O O . TRP A 1 72 ? -18.418 2.429 24.363 1.00 98.12 72 TRP A O 1
ATOM 575 N N . ALA A 1 73 ? -18.627 4.043 25.916 1.00 97.31 73 ALA A N 1
ATOM 576 C CA . ALA A 1 73 ? -17.209 4.371 26.037 1.00 97.31 73 ALA A CA 1
ATOM 577 C C . ALA A 1 73 ? -16.265 3.153 26.159 1.00 97.31 73 ALA A C 1
ATOM 579 O O . ALA A 1 73 ? -15.271 3.131 25.430 1.00 97.31 73 ALA A O 1
ATOM 580 N N . PRO A 1 74 ? -16.532 2.116 26.987 1.00 98.19 74 PRO A N 1
ATOM 581 C CA . PRO A 1 74 ? -15.614 0.978 27.085 1.00 98.19 74 PRO A CA 1
ATOM 582 C C . PRO A 1 74 ? -15.530 0.171 25.781 1.00 98.19 74 PRO A C 1
ATOM 584 O O . PRO A 1 74 ? -14.447 -0.265 25.393 1.00 98.19 74 PRO A O 1
ATOM 587 N N . VAL A 1 75 ? -16.648 0.013 25.066 1.00 98.06 75 VAL A N 1
ATOM 588 C CA . VAL A 1 75 ? -16.684 -0.709 23.784 1.00 98.06 75 VAL A CA 1
ATOM 589 C C . VAL A 1 75 ? -15.991 0.106 22.693 1.00 98.06 75 VAL A C 1
ATOM 591 O O . VAL A 1 75 ? -15.199 -0.435 21.923 1.00 98.06 75 VAL A O 1
ATOM 594 N N . ALA A 1 76 ? -16.235 1.419 22.660 1.00 98.00 76 ALA A N 1
ATOM 595 C CA . ALA A 1 76 ? -15.553 2.339 21.756 1.00 98.00 76 ALA A CA 1
ATOM 596 C C . ALA A 1 76 ? -14.031 2.323 21.967 1.00 98.00 76 ALA A C 1
ATOM 598 O O . ALA A 1 76 ? -13.280 2.238 20.996 1.00 98.00 76 ALA A O 1
ATOM 599 N N . ALA A 1 77 ? -13.578 2.347 23.225 1.00 97.88 77 ALA A N 1
ATOM 600 C CA . ALA A 1 77 ? -12.164 2.275 23.576 1.00 97.88 77 ALA A CA 1
ATOM 601 C C . ALA A 1 77 ? -11.536 0.953 23.118 1.00 97.88 77 ALA A C 1
ATOM 603 O O . ALA A 1 77 ? -10.505 0.976 22.453 1.00 97.88 77 ALA A O 1
ATOM 604 N N . ALA A 1 78 ? -12.187 -0.186 23.385 1.00 98.00 78 ALA A N 1
ATOM 605 C CA . ALA A 1 78 ? -11.711 -1.490 22.924 1.00 98.00 78 ALA A CA 1
ATOM 606 C C . ALA A 1 78 ? -11.571 -1.544 21.392 1.00 98.00 78 ALA A C 1
ATOM 608 O O . ALA A 1 78 ? -10.545 -1.988 20.872 1.00 98.00 78 ALA A O 1
ATOM 609 N N . LEU A 1 79 ? -12.566 -1.034 20.657 1.00 97.94 79 LEU A N 1
ATOM 610 C CA . LEU A 1 79 ? -12.525 -0.979 19.197 1.00 97.94 79 LEU A CA 1
ATOM 611 C C . LEU A 1 79 ? -11.408 -0.056 18.686 1.00 97.94 79 LEU A C 1
ATOM 613 O O . LEU A 1 79 ? -10.671 -0.428 17.773 1.00 97.94 79 LEU A O 1
ATOM 617 N N . ALA A 1 80 ? -11.239 1.117 19.299 1.00 97.50 80 ALA A N 1
ATOM 618 C CA . ALA A 1 80 ? -10.157 2.041 18.973 1.00 97.50 80 ALA A CA 1
ATOM 619 C C . ALA A 1 80 ? -8.776 1.409 19.218 1.00 97.50 80 ALA A C 1
ATOM 621 O O . ALA A 1 80 ? -7.885 1.548 18.381 1.00 97.50 80 ALA A O 1
ATOM 622 N N . THR A 1 81 ? -8.602 0.653 20.307 1.00 97.88 81 THR A N 1
ATOM 623 C CA . THR A 1 81 ? -7.368 -0.097 20.580 1.00 97.88 81 THR A CA 1
ATOM 624 C C . THR A 1 81 ? -7.083 -1.132 19.494 1.00 97.88 81 THR A C 1
ATOM 626 O O . THR A 1 81 ? -5.944 -1.233 19.044 1.00 97.88 81 THR A O 1
ATOM 629 N N . VAL A 1 82 ? -8.098 -1.861 19.018 1.00 96.94 82 VAL A N 1
ATOM 630 C CA . VAL A 1 82 ? -7.940 -2.809 17.901 1.00 96.94 82 VAL A CA 1
ATOM 631 C C . VAL A 1 82 ? -7.510 -2.088 16.620 1.00 96.94 82 VAL A C 1
ATOM 633 O O . VAL A 1 82 ? -6.582 -2.539 15.949 1.00 96.94 82 VAL A O 1
ATOM 636 N N . VAL A 1 83 ? -8.128 -0.948 16.296 1.00 96.62 83 VAL A N 1
ATOM 637 C CA . VAL A 1 83 ? -7.766 -0.134 15.121 1.00 96.62 83 VAL A CA 1
ATOM 638 C C . VAL A 1 83 ? -6.323 0.374 15.218 1.00 96.62 83 VAL A C 1
ATOM 640 O O . VAL A 1 83 ? -5.569 0.265 14.250 1.00 96.62 83 VAL A O 1
ATOM 643 N N . LEU A 1 84 ? -5.908 0.874 16.384 1.00 96.94 84 LEU A N 1
ATOM 644 C CA . LEU A 1 84 ? -4.535 1.328 16.629 1.00 96.94 84 LEU A CA 1
ATOM 645 C C . LEU A 1 84 ? -3.527 0.176 16.545 1.00 96.94 84 LEU A C 1
ATOM 647 O O . LEU A 1 84 ? -2.501 0.309 15.879 1.00 96.94 84 LEU A O 1
ATOM 651 N N . GLY A 1 85 ? -3.835 -0.968 17.160 1.00 96.88 85 GLY A N 1
ATOM 652 C CA . GLY A 1 85 ? -3.008 -2.172 17.082 1.00 96.88 85 GLY A CA 1
ATOM 653 C C . GLY A 1 85 ? -2.836 -2.651 15.640 1.00 96.88 85 GLY A C 1
ATOM 654 O O . GLY A 1 85 ? -1.729 -2.989 15.221 1.00 96.88 85 GLY A O 1
ATOM 655 N N . TRP A 1 86 ? -3.901 -2.585 14.838 1.00 94.94 86 TRP A N 1
ATOM 656 C CA . TRP A 1 86 ? -3.815 -2.861 13.407 1.00 94.94 86 TRP A CA 1
ATOM 657 C C . TRP A 1 86 ? -2.919 -1.858 12.670 1.00 94.94 86 TRP A C 1
ATOM 659 O O . TRP A 1 86 ? -2.135 -2.266 11.816 1.00 94.94 86 TRP A O 1
ATOM 669 N N . GLY A 1 87 ? -2.977 -0.570 13.020 1.00 94.50 87 GLY A N 1
ATOM 670 C CA . GLY A 1 87 ? -2.072 0.456 12.492 1.00 94.50 87 GLY A CA 1
ATOM 671 C C . GLY A 1 87 ? -0.594 0.158 12.777 1.00 94.50 87 GLY A C 1
ATOM 672 O O . GLY A 1 87 ? 0.252 0.350 11.904 1.00 94.50 87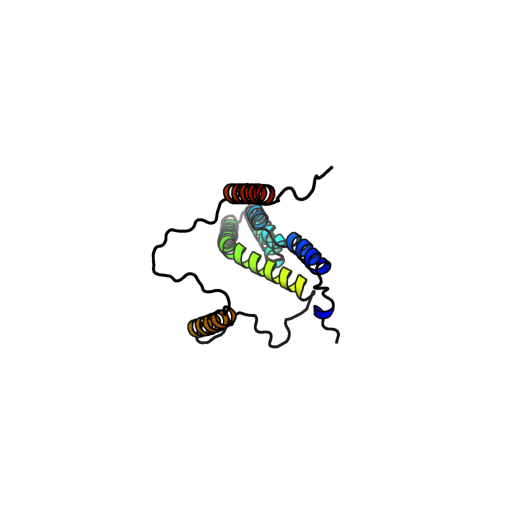 GLY A O 1
ATOM 673 N N . VAL A 1 88 ? -0.278 -0.390 13.955 1.00 96.00 88 VAL A N 1
ATOM 674 C CA . VAL A 1 88 ? 1.085 -0.837 14.294 1.00 96.00 88 VAL A CA 1
ATOM 675 C C . VAL A 1 88 ? 1.506 -2.033 13.441 1.00 96.00 88 VAL A C 1
ATOM 677 O O . VAL A 1 88 ? 2.594 -2.023 12.873 1.00 96.00 88 VAL A O 1
ATOM 680 N N . VAL A 1 89 ? 0.646 -3.045 13.292 1.00 94.88 89 VAL A N 1
ATOM 681 C CA . VAL A 1 89 ? 0.915 -4.184 12.393 1.00 94.88 89 VAL A CA 1
ATOM 682 C C . VAL A 1 89 ? 1.122 -3.706 10.951 1.00 94.88 89 VAL A C 1
ATOM 684 O O . VAL A 1 89 ? 1.974 -4.233 10.232 1.00 94.88 89 VAL A O 1
ATOM 687 N N . ASP A 1 90 ? 0.375 -2.687 10.528 1.00 93.44 90 ASP A N 1
ATOM 688 C CA . ASP A 1 90 ? 0.487 -2.101 9.197 1.00 93.44 90 ASP A CA 1
ATOM 689 C C . ASP A 1 90 ? 1.882 -1.525 8.924 1.00 93.44 90 ASP A C 1
ATOM 691 O O . ASP A 1 90 ? 2.419 -1.771 7.846 1.00 93.44 90 ASP A O 1
ATOM 695 N N . LEU A 1 91 ? 2.523 -0.874 9.906 1.00 93.25 91 LEU A N 1
ATOM 696 C CA . LEU A 1 91 ? 3.889 -0.340 9.771 1.00 93.25 91 LEU A CA 1
ATOM 697 C C . LEU A 1 91 ? 4.893 -1.397 9.302 1.00 93.25 91 LEU A C 1
ATOM 699 O O . LEU A 1 91 ? 5.749 -1.116 8.462 1.00 93.25 91 LEU A O 1
ATOM 703 N N . PHE A 1 92 ? 4.767 -2.625 9.804 1.00 94.62 92 PHE A N 1
ATOM 704 C CA . PHE A 1 92 ? 5.648 -3.730 9.427 1.00 94.62 92 PHE A CA 1
ATOM 705 C C . PHE A 1 92 ? 5.291 -4.331 8.062 1.00 94.62 92 PHE A C 1
ATOM 707 O O . PHE A 1 92 ? 6.154 -4.869 7.371 1.00 94.62 92 PHE A O 1
ATOM 714 N N . ARG A 1 93 ? 4.026 -4.231 7.639 1.00 93.38 93 ARG A N 1
ATOM 715 C CA . ARG A 1 93 ? 3.537 -4.818 6.379 1.00 93.38 93 ARG A CA 1
ATOM 716 C C . ARG A 1 93 ? 3.609 -3.866 5.191 1.00 93.38 93 ARG A C 1
ATOM 718 O O . ARG A 1 93 ? 3.625 -4.334 4.052 1.00 93.38 93 ARG A O 1
ATOM 725 N N . ILE A 1 94 ? 3.662 -2.558 5.428 1.00 91.88 94 ILE A N 1
ATOM 726 C CA . ILE A 1 94 ? 3.528 -1.526 4.394 1.00 91.88 94 ILE A CA 1
ATOM 727 C C . ILE A 1 94 ? 4.586 -1.651 3.291 1.00 91.88 94 ILE A C 1
ATOM 729 O O . ILE A 1 94 ? 4.299 -1.448 2.109 1.00 91.88 94 ILE A O 1
ATOM 733 N N . GLU A 1 95 ? 5.802 -2.048 3.666 1.00 92.44 95 GLU A N 1
ATOM 734 C CA . GLU A 1 95 ? 6.917 -2.241 2.744 1.00 92.44 95 GLU A CA 1
ATOM 735 C C . GLU A 1 95 ? 6.690 -3.462 1.842 1.00 92.44 95 GLU A C 1
ATOM 737 O O . GLU A 1 95 ? 6.845 -3.364 0.622 1.00 92.44 95 GLU A O 1
ATOM 742 N N . GLY A 1 96 ? 6.228 -4.577 2.421 1.00 92.50 96 GLY A N 1
ATOM 743 C CA . GLY A 1 96 ? 5.864 -5.789 1.685 1.00 92.50 96 GLY A CA 1
ATOM 744 C C . GLY A 1 96 ? 4.707 -5.546 0.716 1.00 92.50 96 GLY A C 1
ATOM 745 O O . GLY A 1 96 ? 4.820 -5.850 -0.471 1.00 92.50 96 GLY A O 1
ATOM 746 N N . LEU A 1 97 ? 3.642 -4.884 1.180 1.00 91.44 97 LEU A N 1
ATOM 747 C CA . LEU A 1 97 ? 2.497 -4.520 0.339 1.00 91.44 97 LEU A CA 1
ATOM 748 C C . LEU A 1 97 ? 2.918 -3.620 -0.829 1.00 91.44 97 LEU A C 1
ATOM 750 O O . LEU A 1 97 ? 2.535 -3.853 -1.975 1.00 91.44 97 LEU A O 1
ATOM 754 N N . ARG A 1 98 ? 3.762 -2.610 -0.578 1.00 94.19 98 ARG A N 1
ATOM 755 C CA . ARG A 1 98 ? 4.294 -1.752 -1.647 1.00 94.19 98 ARG A CA 1
ATOM 756 C C . ARG A 1 98 ? 5.107 -2.557 -2.660 1.00 94.19 98 ARG A C 1
ATOM 758 O O . ARG A 1 98 ? 4.969 -2.334 -3.866 1.00 94.19 98 ARG A O 1
ATOM 765 N N . ALA A 1 99 ? 5.959 -3.466 -2.189 1.00 93.44 99 ALA A N 1
ATOM 766 C CA . ALA A 1 99 ? 6.775 -4.315 -3.049 1.00 93.44 99 ALA A CA 1
ATOM 767 C C . ALA A 1 99 ? 5.907 -5.220 -3.937 1.00 93.44 99 ALA A C 1
ATOM 769 O O . ALA A 1 99 ? 6.150 -5.295 -5.144 1.00 93.44 99 ALA A O 1
ATOM 770 N N . GLU A 1 100 ? 4.862 -5.836 -3.383 1.00 92.75 100 GLU A N 1
ATOM 771 C CA . GLU A 1 100 ? 3.896 -6.659 -4.119 1.00 92.75 100 GLU A CA 1
ATOM 772 C C . GLU A 1 100 ? 3.137 -5.864 -5.187 1.00 92.75 100 GLU A C 1
ATOM 774 O O . GLU A 1 100 ? 3.038 -6.296 -6.342 1.00 92.75 100 GLU A O 1
ATOM 779 N N . VAL A 1 101 ? 2.655 -4.668 -4.843 1.00 93.38 101 VAL A N 1
ATOM 780 C CA . VAL A 1 101 ? 1.952 -3.779 -5.781 1.00 93.38 101 VAL A CA 1
ATOM 781 C C . VAL A 1 101 ? 2.878 -3.361 -6.918 1.00 93.38 101 VAL A C 1
ATOM 783 O O . VAL A 1 101 ? 2.524 -3.486 -8.090 1.00 93.38 101 VAL A O 1
ATOM 786 N N . ASN A 1 102 ? 4.103 -2.939 -6.602 1.00 94.69 102 ASN A N 1
ATOM 787 C CA . ASN A 1 102 ? 5.092 -2.561 -7.611 1.00 94.69 102 ASN A CA 1
ATOM 788 C C . ASN A 1 102 ? 5.507 -3.752 -8.485 1.00 94.69 102 ASN A C 1
ATOM 790 O O . ASN A 1 102 ? 5.669 -3.601 -9.695 1.00 94.69 102 ASN A O 1
ATOM 794 N N . LYS A 1 103 ? 5.634 -4.953 -7.908 1.00 92.00 103 LYS A N 1
ATOM 795 C CA . LYS A 1 103 ? 5.867 -6.198 -8.657 1.00 92.00 103 LYS A CA 1
ATOM 796 C C . LYS A 1 103 ? 4.714 -6.477 -9.621 1.00 92.00 103 LYS A C 1
ATOM 798 O O . LYS A 1 103 ? 4.959 -6.830 -10.771 1.00 92.00 103 LYS A O 1
ATOM 803 N N . THR A 1 104 ? 3.476 -6.268 -9.186 1.00 90.50 104 THR A N 1
ATOM 804 C CA . THR A 1 104 ? 2.278 -6.436 -10.019 1.00 90.50 104 THR A CA 1
ATOM 805 C C . THR A 1 104 ? 2.236 -5.420 -11.159 1.00 90.50 104 THR A C 1
ATOM 807 O O . THR A 1 104 ? 2.004 -5.806 -12.301 1.00 90.50 104 THR A O 1
ATOM 810 N N . LEU A 1 105 ? 2.548 -4.148 -10.893 1.00 90.88 105 LEU A N 1
ATOM 811 C CA . LEU A 1 105 ? 2.629 -3.101 -11.919 1.00 90.88 105 LEU A CA 1
ATOM 812 C C . LEU A 1 105 ? 3.700 -3.403 -12.974 1.00 90.88 105 LEU A C 1
ATOM 814 O O . LEU A 1 105 ? 3.435 -3.264 -14.165 1.00 90.88 105 LEU A O 1
ATOM 818 N N . ARG A 1 106 ? 4.880 -3.881 -12.556 1.00 90.44 106 ARG A N 1
ATOM 819 C CA . ARG A 1 106 ? 5.932 -4.333 -13.483 1.00 90.44 106 ARG A CA 1
ATOM 820 C C . ARG A 1 106 ? 5.439 -5.483 -14.357 1.00 90.44 106 ARG A C 1
ATOM 822 O O . ARG A 1 106 ? 5.560 -5.414 -15.574 1.00 90.44 106 ARG A O 1
ATOM 829 N N . LYS A 1 107 ? 4.828 -6.511 -13.759 1.00 87.06 107 LYS A N 1
ATOM 830 C CA . LYS A 1 107 ? 4.254 -7.636 -14.516 1.00 87.06 107 LYS A CA 1
ATOM 831 C C . LYS A 1 107 ? 3.221 -7.159 -15.537 1.00 87.06 107 LYS A C 1
ATOM 833 O O . LYS A 1 107 ? 3.284 -7.575 -16.683 1.00 87.06 107 LYS A O 1
ATOM 838 N N . GLN A 1 108 ? 2.315 -6.264 -15.148 1.00 85.81 108 GLN A N 1
ATOM 839 C CA . GLN A 1 108 ? 1.305 -5.711 -16.056 1.00 85.81 108 GLN A CA 1
ATOM 840 C C . GLN A 1 108 ? 1.927 -4.925 -17.216 1.00 85.81 108 GLN A C 1
ATOM 842 O O . GLN A 1 108 ? 1.450 -5.047 -18.340 1.00 85.81 108 GLN A O 1
ATOM 847 N N . ALA A 1 109 ? 2.982 -4.148 -16.956 1.00 85.25 109 ALA A N 1
ATOM 848 C CA . ALA A 1 109 ? 3.674 -3.377 -17.986 1.00 85.25 109 ALA A CA 1
ATOM 849 C C . ALA A 1 109 ? 4.404 -4.270 -19.005 1.00 85.25 109 ALA A C 1
ATOM 851 O O . ALA A 1 109 ? 4.356 -3.985 -20.195 1.00 85.25 109 ALA A O 1
ATOM 852 N N . PHE A 1 110 ? 5.040 -5.359 -18.554 1.00 78.69 110 PHE A N 1
ATOM 853 C CA . PHE A 1 110 ? 5.872 -6.213 -19.417 1.00 78.69 110 PHE A CA 1
ATOM 854 C C . PHE A 1 110 ? 5.165 -7.440 -19.996 1.00 78.69 110 PHE A C 1
ATOM 856 O O . PHE A 1 110 ? 5.608 -7.972 -21.007 1.00 78.69 110 PHE A O 1
ATOM 863 N N . LEU A 1 111 ? 4.096 -7.928 -19.370 1.00 77.00 111 LEU A N 1
ATOM 864 C CA . LEU A 1 111 ? 3.351 -9.090 -19.865 1.00 77.00 111 LEU A CA 1
ATOM 865 C C . LEU A 1 111 ? 2.037 -8.669 -20.549 1.00 77.00 111 LEU A C 1
ATOM 867 O O . LEU A 1 111 ? 1.494 -9.427 -21.350 1.00 77.00 111 LEU A O 1
ATOM 871 N N . GLY A 1 112 ? 1.556 -7.447 -20.301 1.00 63.91 112 GLY A N 1
ATOM 872 C CA . GLY A 1 112 ? 0.220 -6.996 -20.686 1.00 63.91 112 GLY A CA 1
ATOM 873 C C . GLY A 1 112 ? -0.823 -7.368 -19.627 1.00 63.91 112 GLY A C 1
ATOM 874 O O . GLY A 1 112 ? -0.672 -8.339 -18.881 1.00 63.91 112 GLY A O 1
ATOM 875 N N . GLY A 1 113 ? -1.888 -6.568 -19.516 1.00 52.19 113 GLY A N 1
ATOM 876 C CA . GLY A 1 113 ? -2.957 -6.793 -18.540 1.00 52.19 113 GLY A CA 1
ATOM 877 C C . GLY A 1 113 ? -3.595 -8.174 -18.715 1.00 52.19 113 GLY A C 1
ATOM 878 O O . GLY A 1 113 ? -4.264 -8.417 -19.711 1.00 52.19 113 GLY A O 1
ATOM 879 N N . GLY A 1 114 ? -3.376 -9.074 -17.752 1.00 52.06 114 GLY A N 1
ATOM 880 C CA . GLY A 1 114 ? -3.939 -10.430 -17.757 1.00 52.06 114 GLY A CA 1
ATOM 881 C C . GLY A 1 114 ? -3.009 -11.532 -18.269 1.00 52.06 114 GLY A C 1
ATOM 882 O O . GLY A 1 114 ? -3.402 -12.695 -18.257 1.00 52.06 114 GLY A O 1
ATOM 883 N N . ALA A 1 115 ? -1.777 -11.218 -18.669 1.00 52.72 115 ALA A N 1
ATOM 884 C CA . ALA A 1 115 ? -0.824 -12.246 -19.061 1.00 52.72 115 ALA A CA 1
ATOM 885 C C . ALA A 1 115 ? -0.194 -12.908 -17.831 1.00 52.72 115 ALA A C 1
ATOM 887 O O . ALA A 1 115 ? 0.657 -12.354 -17.128 1.00 52.72 115 ALA A O 1
ATOM 888 N N . THR A 1 116 ? -0.639 -14.128 -17.574 1.00 56.50 116 THR A N 1
ATOM 889 C CA . THR A 1 116 ? 0.052 -15.082 -16.718 1.00 56.50 116 THR A CA 1
ATOM 890 C C . THR A 1 116 ? 1.366 -15.484 -17.394 1.00 56.50 116 THR A C 1
ATOM 892 O O . THR A 1 116 ? 1.415 -15.590 -18.625 1.00 56.50 116 THR A O 1
ATOM 895 N N . PRO A 1 117 ? 2.451 -15.702 -16.628 1.00 59.34 117 PRO A N 1
ATOM 896 C CA . PRO A 1 117 ? 3.637 -16.351 -17.168 1.00 59.34 117 PRO A CA 1
ATOM 897 C C . PRO A 1 117 ? 3.223 -17.650 -17.878 1.00 59.34 117 PRO A C 1
ATOM 899 O O . PRO A 1 117 ? 2.277 -18.296 -17.412 1.00 59.34 117 PRO A O 1
ATOM 902 N N . PRO A 1 118 ? 3.887 -18.045 -18.979 1.00 61.12 118 PRO A N 1
ATOM 903 C CA . PRO A 1 118 ? 3.629 -19.335 -19.609 1.00 61.12 118 PRO A CA 1
ATOM 904 C C . PRO A 1 118 ? 3.615 -20.449 -18.557 1.00 61.12 118 PRO A C 1
ATOM 906 O O . PRO A 1 118 ? 4.412 -20.411 -17.617 1.00 61.12 118 PRO A O 1
ATOM 909 N N . ALA A 1 119 ? 2.714 -21.425 -18.693 1.00 58.78 119 ALA A N 1
ATOM 910 C CA . ALA A 1 119 ? 2.687 -22.575 -17.793 1.00 58.78 119 ALA A CA 1
ATOM 911 C C . ALA A 1 119 ? 4.089 -23.217 -17.751 1.00 58.78 119 ALA A C 1
ATOM 913 O O . ALA A 1 119 ? 4.657 -23.524 -18.797 1.00 58.78 119 ALA A O 1
ATOM 914 N N . GLY A 1 120 ? 4.672 -23.338 -16.554 1.00 60.34 120 GLY A N 1
ATOM 915 C CA . GLY A 1 120 ? 6.047 -23.819 -16.364 1.00 60.34 120 GLY A CA 1
ATOM 916 C C . GLY A 1 120 ? 7.142 -22.741 -16.349 1.00 60.34 120 GLY A C 1
ATOM 917 O O . GLY A 1 120 ? 8.311 -23.085 -16.193 1.00 60.34 120 GLY A O 1
ATOM 918 N N . TYR A 1 121 ? 6.810 -21.447 -16.456 1.00 57.69 121 TYR A N 1
ATOM 919 C CA . TYR A 1 121 ? 7.784 -20.366 -16.278 1.00 57.69 121 TYR A CA 1
ATOM 920 C C . TYR A 1 121 ? 8.222 -20.270 -14.811 1.00 57.69 121 TYR A C 1
ATOM 922 O O . TYR A 1 121 ? 7.623 -19.572 -13.989 1.00 57.69 121 TYR A O 1
ATOM 930 N N . ARG A 1 122 ? 9.296 -20.985 -14.491 1.00 54.31 122 ARG A N 1
ATOM 931 C CA . ARG A 1 122 ? 10.077 -20.811 -13.271 1.00 54.31 122 ARG A CA 1
ATOM 932 C C . ARG A 1 122 ? 10.984 -19.608 -13.523 1.00 54.31 122 ARG A C 1
ATOM 934 O O . ARG A 1 122 ? 11.787 -19.627 -14.451 1.00 54.31 122 ARG A O 1
ATOM 941 N N . GLY A 1 123 ? 10.780 -18.507 -12.798 1.00 59.38 123 GLY A N 1
ATOM 942 C CA . GLY A 1 123 ? 11.648 -17.330 -12.922 1.00 59.38 123 GLY A CA 1
ATOM 943 C C . GLY A 1 123 ? 13.121 -17.685 -12.662 1.00 59.38 123 GLY A C 1
ATOM 944 O O . GLY A 1 123 ? 13.431 -18.788 -12.232 1.00 59.38 123 GLY A O 1
ATOM 945 N N . ARG A 1 124 ? 14.043 -16.734 -12.853 1.00 56.78 124 ARG A N 1
ATOM 946 C CA . ARG A 1 124 ? 15.495 -16.936 -12.620 1.00 56.78 124 ARG A CA 1
ATOM 947 C C . ARG A 1 124 ? 15.901 -17.178 -11.151 1.00 56.78 124 ARG A C 1
ATOM 949 O O . ARG A 1 124 ? 17.076 -17.087 -10.829 1.00 56.78 124 ARG A O 1
ATOM 956 N N . TYR A 1 125 ? 14.947 -17.454 -10.267 1.00 48.50 125 TYR A N 1
ATOM 957 C CA . TYR A 1 125 ? 15.195 -17.848 -8.887 1.00 48.50 125 TYR A CA 1
ATOM 958 C C . TYR A 1 125 ? 14.431 -19.144 -8.617 1.00 48.50 125 TYR A C 1
ATOM 960 O O . TYR A 1 125 ? 13.194 -19.113 -8.630 1.00 48.50 125 TYR A O 1
ATOM 968 N N . PRO A 1 126 ? 15.115 -20.268 -8.359 1.00 48.44 126 PRO A N 1
ATOM 969 C CA . PRO A 1 126 ? 14.471 -21.393 -7.710 1.00 48.44 126 PRO A CA 1
ATOM 970 C C . PRO A 1 126 ? 14.162 -20.964 -6.268 1.00 48.44 126 PRO A C 1
ATOM 972 O O . PRO A 1 126 ? 15.045 -20.915 -5.425 1.00 48.44 126 PRO A O 1
ATOM 975 N N . GLN A 1 127 ? 12.913 -20.584 -5.986 1.00 47.78 127 GLN A N 1
ATOM 976 C CA . GLN A 1 127 ? 12.431 -20.435 -4.601 1.00 47.78 127 GLN A CA 1
ATOM 977 C C . GLN A 1 127 ? 12.041 -21.788 -3.973 1.00 47.78 127 GLN A C 1
ATOM 979 O O . GLN A 1 127 ? 11.566 -21.818 -2.846 1.00 47.78 127 GLN A O 1
ATOM 984 N N . GLU A 1 128 ? 12.253 -22.897 -4.687 1.00 49.44 128 GLU A N 1
ATOM 985 C CA . GLU A 1 128 ? 11.835 -24.248 -4.295 1.00 49.44 128 GLU A CA 1
ATOM 986 C C . GLU A 1 128 ? 12.907 -25.287 -4.672 1.00 49.44 128 GLU A C 1
ATOM 988 O O . GLU A 1 128 ? 12.615 -26.276 -5.341 1.00 49.44 128 GLU A O 1
ATOM 993 N N . SER A 1 129 ? 14.176 -25.060 -4.322 1.00 53.28 129 SER A N 1
ATOM 994 C CA . SER A 1 129 ? 15.113 -26.185 -4.218 1.00 53.28 129 SER A CA 1
ATOM 995 C C . SER A 1 129 ? 15.052 -26.722 -2.791 1.00 53.28 129 SER A C 1
ATOM 997 O O . SER A 1 129 ? 15.087 -25.945 -1.838 1.00 53.28 129 SER A O 1
ATOM 999 N N . GLU A 1 130 ? 14.944 -28.045 -2.644 1.00 58.06 130 GLU A N 1
ATOM 1000 C CA . GLU A 1 130 ? 15.012 -28.739 -1.344 1.00 58.06 130 GLU A CA 1
ATOM 1001 C C . GLU A 1 130 ? 16.304 -28.403 -0.580 1.00 58.06 130 GLU A C 1
ATOM 1003 O O . GLU A 1 130 ? 16.339 -28.496 0.643 1.00 58.06 130 GLU A O 1
ATOM 1008 N N . ASP A 1 131 ? 17.324 -27.930 -1.303 1.00 68.06 131 ASP A N 1
ATOM 1009 C CA . ASP A 1 131 ? 18.553 -27.369 -0.766 1.00 68.06 131 ASP A CA 1
ATOM 1010 C C . ASP A 1 131 ? 18.858 -26.000 -1.426 1.00 68.06 131 ASP A C 1
ATOM 1012 O O . ASP A 1 131 ? 19.249 -25.932 -2.603 1.00 68.06 131 ASP A O 1
ATOM 1016 N N . PRO A 1 132 ? 18.607 -24.874 -0.735 1.00 61.88 132 PRO A N 1
ATOM 1017 C CA . PRO A 1 132 ? 18.874 -23.537 -1.259 1.00 61.88 132 PRO A CA 1
ATOM 1018 C C . PRO A 1 132 ? 20.372 -23.254 -1.421 1.00 61.88 132 PRO A C 1
ATOM 1020 O O . PRO A 1 132 ? 20.740 -22.484 -2.308 1.00 61.88 132 PRO A O 1
ATOM 1023 N N . GLU A 1 133 ? 21.245 -23.886 -0.632 1.00 66.25 133 GLU A N 1
ATOM 1024 C CA . GLU A 1 133 ? 22.694 -23.669 -0.718 1.00 66.25 133 GLU A CA 1
ATOM 1025 C C . GLU A 1 133 ? 23.271 -24.320 -1.976 1.00 66.25 133 GLU A C 1
ATOM 1027 O O . GLU A 1 133 ? 24.013 -23.678 -2.726 1.00 66.25 133 GLU A O 1
ATOM 1032 N N . ALA A 1 134 ? 22.846 -25.548 -2.282 1.00 70.25 134 ALA A N 1
ATOM 1033 C CA . ALA A 1 134 ? 23.251 -26.246 -3.501 1.00 70.25 134 ALA A CA 1
ATOM 1034 C C . ALA A 1 134 ? 22.807 -25.508 -4.779 1.00 70.25 134 ALA A C 1
ATOM 1036 O O . ALA A 1 134 ? 23.551 -25.446 -5.761 1.00 70.25 134 ALA A O 1
ATOM 1037 N N . ALA A 1 135 ? 21.616 -24.901 -4.769 1.00 64.62 135 ALA A N 1
ATOM 1038 C CA . ALA A 1 135 ? 21.121 -24.115 -5.899 1.00 64.62 135 ALA A CA 1
ATOM 1039 C C . ALA A 1 135 ? 21.898 -22.805 -6.094 1.00 64.62 135 ALA A C 1
ATOM 1041 O O . ALA A 1 135 ? 22.169 -22.414 -7.232 1.00 64.62 135 ALA A O 1
ATOM 1042 N N . ILE A 1 136 ? 22.289 -22.144 -4.999 1.00 68.75 136 ILE A N 1
ATOM 1043 C CA . ILE A 1 136 ? 23.143 -20.952 -5.047 1.00 68.75 136 ILE A CA 1
ATOM 1044 C C . ILE A 1 136 ? 24.528 -21.316 -5.598 1.00 68.75 136 ILE A C 1
ATOM 1046 O O . ILE A 1 136 ? 25.020 -20.609 -6.474 1.00 68.75 136 ILE A O 1
ATOM 1050 N N . ALA A 1 137 ? 25.114 -22.434 -5.157 1.00 76.62 137 ALA A N 1
ATOM 1051 C CA . ALA A 1 137 ? 26.426 -22.901 -5.609 1.00 76.62 137 ALA A CA 1
ATOM 1052 C C . ALA A 1 137 ? 26.441 -23.310 -7.095 1.00 76.62 137 ALA A C 1
ATOM 1054 O O . ALA A 1 137 ? 27.368 -22.979 -7.837 1.00 76.62 137 ALA A O 1
ATOM 1055 N N . ALA A 1 138 ? 25.396 -24.001 -7.560 1.00 72.94 138 ALA A N 1
ATOM 1056 C CA . ALA A 1 138 ? 25.251 -24.348 -8.973 1.00 72.94 138 ALA A CA 1
ATOM 1057 C C . ALA A 1 138 ? 25.119 -23.091 -9.848 1.00 72.94 138 ALA A C 1
ATOM 1059 O O . ALA A 1 138 ? 25.742 -22.997 -10.907 1.00 72.94 138 ALA A O 1
ATOM 1060 N N . TYR A 1 139 ? 24.362 -22.098 -9.374 1.00 67.31 139 TYR A N 1
ATOM 1061 C CA . TYR A 1 139 ? 24.193 -20.822 -10.060 1.00 67.31 139 TYR A CA 1
ATOM 1062 C C . TYR A 1 139 ? 25.480 -19.987 -10.087 1.00 67.31 139 TYR A C 1
ATOM 1064 O O . TYR A 1 139 ? 25.813 -19.424 -11.130 1.00 67.31 139 TYR A O 1
ATOM 1072 N N . SER A 1 140 ? 26.224 -19.906 -8.977 1.00 73.88 140 SER A N 1
ATOM 1073 C CA . SER A 1 140 ? 27.510 -19.200 -8.951 1.00 73.88 140 SER A CA 1
ATOM 1074 C C . SER A 1 140 ? 28.514 -19.857 -9.894 1.00 73.88 140 SER A C 1
ATOM 1076 O O . SER A 1 140 ? 29.156 -19.149 -10.661 1.00 73.88 140 SER A O 1
ATOM 1078 N N . ALA A 1 141 ? 28.568 -21.192 -9.941 1.00 77.31 141 ALA A N 1
ATOM 1079 C CA . ALA A 1 141 ? 29.437 -21.923 -10.860 1.00 77.31 141 ALA A CA 1
ATOM 1080 C C . ALA A 1 141 ? 29.063 -21.712 -12.340 1.00 77.31 141 ALA A C 1
ATOM 1082 O O . ALA A 1 141 ? 29.942 -21.635 -13.197 1.00 77.31 141 ALA A O 1
ATOM 1083 N N . GLU A 1 142 ? 27.773 -21.612 -12.673 1.00 74.19 142 GLU A N 1
ATOM 1084 C CA . GLU A 1 142 ? 27.319 -21.272 -14.029 1.00 74.19 142 GLU A CA 1
ATOM 1085 C C . GLU A 1 142 ? 27.663 -19.815 -14.379 1.00 74.19 142 GLU A C 1
ATOM 1087 O O . GLU A 1 142 ? 28.187 -19.539 -15.458 1.00 74.19 142 GLU A O 1
ATOM 1092 N N . LYS A 1 143 ? 27.479 -18.885 -13.433 1.00 71.94 143 LYS A N 1
ATOM 1093 C CA . LYS A 1 143 ? 27.850 -17.473 -13.600 1.00 71.94 143 LYS A CA 1
ATOM 1094 C C . LYS A 1 143 ? 29.347 -17.245 -13.733 1.00 71.94 143 LYS A C 1
ATOM 1096 O O . LYS A 1 143 ? 29.736 -16.360 -14.491 1.00 71.94 143 LYS A O 1
ATOM 1101 N N . GLU A 1 144 ? 30.161 -18.024 -13.031 1.00 68.19 144 GLU A N 1
ATOM 1102 C CA . GLU A 1 144 ? 31.620 -18.023 -13.146 1.00 68.19 144 GLU A CA 1
ATOM 1103 C C . GLU A 1 144 ? 32.077 -18.543 -14.514 1.00 68.19 144 GLU A C 1
ATOM 1105 O O . GLU A 1 144 ? 33.001 -17.985 -15.101 1.00 68.19 144 GLU A O 1
ATOM 1110 N N . ARG A 1 145 ? 31.381 -19.538 -15.087 1.00 72.00 145 ARG A N 1
ATOM 1111 C CA . ARG A 1 145 ? 31.630 -19.999 -16.468 1.00 72.00 145 ARG A CA 1
ATOM 1112 C C . ARG A 1 145 ? 31.230 -18.956 -17.510 1.00 72.00 145 ARG A C 1
ATOM 1114 O O . ARG A 1 145 ? 31.948 -18.768 -18.487 1.00 72.00 145 ARG A O 1
ATOM 1121 N N . GLU A 1 146 ? 30.115 -18.256 -17.299 1.00 65.88 146 GLU A N 1
ATOM 1122 C CA . GLU A 1 146 ? 29.705 -17.117 -18.136 1.00 65.88 146 GLU A CA 1
ATOM 1123 C C . GLU A 1 146 ? 30.626 -15.892 -17.962 1.00 65.88 146 GLU A C 1
ATOM 1125 O O . GLU A 1 146 ? 30.715 -15.056 -18.859 1.00 65.88 146 GLU A O 1
ATOM 1130 N N . HIS A 1 147 ? 31.341 -15.795 -16.835 1.00 54.06 147 HIS A N 1
ATOM 1131 C CA . HIS A 1 147 ? 32.347 -14.768 -16.530 1.00 54.06 147 HIS A CA 1
ATOM 1132 C C . HIS A 1 147 ? 33.714 -15.009 -17.187 1.00 54.06 147 HIS A C 1
ATOM 1134 O O . HIS A 1 147 ? 34.657 -14.281 -16.876 1.00 54.06 147 HIS A O 1
ATOM 1140 N N . GLY A 1 148 ? 33.838 -15.967 -18.115 1.00 50.94 148 GLY A N 1
ATOM 1141 C CA . GLY A 1 148 ? 35.069 -16.340 -18.835 1.00 50.94 148 GLY A CA 1
ATOM 1142 C C . GLY A 1 148 ? 35.714 -15.263 -19.733 1.00 50.94 148 GLY A C 1
ATOM 1143 O O . GLY A 1 148 ? 36.271 -15.594 -20.774 1.00 50.94 148 GLY A O 1
ATOM 1144 N N . GLY A 1 149 ? 35.649 -13.988 -19.343 1.00 56.66 149 GLY A N 1
ATOM 1145 C CA . GLY A 1 149 ? 36.402 -12.858 -19.892 1.00 56.66 149 GLY A CA 1
ATOM 1146 C C . GLY A 1 149 ? 36.762 -11.767 -18.865 1.00 56.66 149 GLY A C 1
ATOM 1147 O O . GLY A 1 149 ? 37.526 -10.867 -19.199 1.00 56.66 149 GLY A O 1
ATOM 1148 N N . HIS A 1 150 ? 36.280 -11.836 -17.617 1.00 51.22 150 HIS A N 1
ATOM 1149 C CA . HIS A 1 150 ? 36.633 -10.884 -16.560 1.00 51.22 150 HIS A CA 1
ATOM 1150 C C . HIS A 1 150 ? 37.035 -11.643 -15.297 1.00 51.22 150 HIS A C 1
ATOM 1152 O O . HIS A 1 150 ? 36.188 -12.214 -14.613 1.00 51.22 150 HIS A O 1
ATOM 1158 N N . MET A 1 151 ? 38.334 -11.653 -14.982 1.00 51.47 151 MET A N 1
ATOM 1159 C CA . MET A 1 151 ? 38.790 -12.170 -13.693 1.00 51.47 151 MET A CA 1
ATOM 1160 C C . MET A 1 151 ? 38.242 -11.280 -12.567 1.00 51.47 151 MET A C 1
ATOM 1162 O O . MET A 1 151 ? 38.438 -10.062 -12.628 1.00 51.47 151 MET A O 1
ATOM 1166 N N . PRO A 1 152 ? 37.586 -11.843 -11.535 1.00 50.09 152 PRO A N 1
ATOM 1167 C CA . PRO A 1 152 ? 37.357 -11.101 -10.305 1.00 50.09 152 PRO A CA 1
ATOM 1168 C C . PRO A 1 152 ? 38.717 -10.728 -9.688 1.00 50.09 152 PRO A C 1
ATOM 1170 O O . PRO A 1 152 ? 39.685 -11.481 -9.845 1.00 50.09 152 PRO A O 1
ATOM 1173 N N . PRO A 1 153 ? 38.825 -9.575 -9.004 1.00 48.38 153 PRO A N 1
ATOM 1174 C CA . PRO A 1 153 ? 40.060 -9.197 -8.339 1.00 48.38 153 PRO A CA 1
ATOM 1175 C C . PRO A 1 153 ? 40.413 -10.283 -7.323 1.00 48.38 153 PRO A C 1
ATOM 1177 O O . PRO A 1 153 ? 39.595 -10.683 -6.494 1.00 48.38 153 PRO A O 1
ATOM 1180 N N . ARG A 1 154 ? 41.631 -10.803 -7.460 1.00 48.00 154 ARG A N 1
ATOM 1181 C CA . ARG A 1 154 ? 42.197 -11.873 -6.647 1.00 48.00 154 ARG A CA 1
ATOM 1182 C C . ARG A 1 154 ? 42.201 -11.408 -5.189 1.00 48.00 154 ARG A C 1
ATOM 1184 O O . ARG A 1 154 ? 42.974 -10.534 -4.817 1.00 48.00 154 ARG A O 1
ATOM 1191 N N . THR A 1 155 ? 41.302 -11.946 -4.372 1.00 54.22 155 THR A N 1
ATOM 1192 C CA . THR A 1 155 ? 41.279 -11.671 -2.934 1.00 54.22 155 THR A CA 1
ATOM 1193 C C . THR A 1 155 ? 42.484 -12.335 -2.290 1.00 54.22 155 THR A C 1
ATOM 1195 O O . THR A 1 155 ? 42.504 -13.556 -2.135 1.00 54.22 155 THR A O 1
ATOM 1198 N N . GLY A 1 156 ? 43.475 -11.522 -1.932 1.00 50.94 156 GLY A N 1
ATOM 1199 C CA . GLY A 1 156 ? 44.607 -11.943 -1.116 1.00 50.94 156 GLY A CA 1
ATOM 1200 C C . GLY A 1 156 ? 45.958 -11.515 -1.667 1.00 50.94 156 GLY A C 1
ATOM 1201 O O . GLY A 1 156 ? 46.764 -12.384 -1.946 1.00 50.94 156 GLY A O 1
ATOM 1202 N N . GLU A 1 157 ? 46.181 -10.210 -1.833 1.00 45.69 157 GLU A N 1
ATOM 1203 C CA . GLU A 1 157 ? 47.483 -9.540 -1.661 1.00 45.69 157 GLU A CA 1
ATOM 1204 C C . GLU A 1 157 ? 47.266 -8.023 -1.826 1.00 45.69 157 GLU A C 1
ATOM 1206 O O . GLU A 1 157 ? 46.763 -7.572 -2.850 1.00 45.69 157 GLU A O 1
ATOM 1211 N N . ASP A 1 158 ? 47.564 -7.274 -0.760 1.00 45.66 158 ASP A N 1
ATOM 1212 C CA . ASP A 1 158 ? 47.576 -5.808 -0.635 1.00 45.66 158 ASP A CA 1
ATOM 1213 C C . ASP A 1 158 ? 46.342 -5.024 -1.118 1.00 45.66 158 ASP A C 1
ATOM 1215 O O . ASP A 1 158 ? 46.301 -4.390 -2.175 1.00 45.66 158 ASP A O 1
ATOM 1219 N N . ASP A 1 159 ? 45.353 -4.974 -0.224 1.00 44.28 159 ASP A N 1
ATOM 1220 C CA . ASP A 1 159 ? 44.195 -4.081 -0.258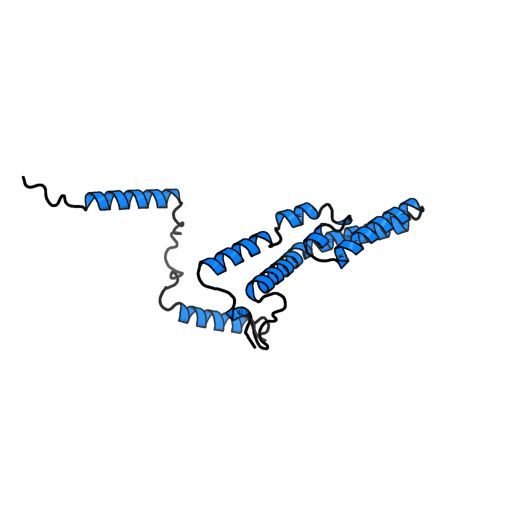 1.00 44.28 159 ASP A CA 1
ATOM 1221 C C . ASP A 1 159 ? 44.619 -2.616 -0.021 1.00 44.28 159 ASP A C 1
ATOM 1223 O O . ASP A 1 159 ? 44.423 -2.028 1.043 1.00 44.28 159 ASP A O 1
ATOM 1227 N N . SER A 1 160 ? 45.223 -1.999 -1.038 1.00 44.00 160 SER A N 1
ATOM 1228 C CA . SER A 1 160 ? 45.169 -0.545 -1.197 1.00 44.00 160 SER A CA 1
ATOM 1229 C C . SER A 1 160 ? 43.863 -0.219 -1.912 1.00 44.00 160 SER A C 1
ATOM 1231 O O . SER A 1 160 ? 43.805 -0.107 -3.133 1.00 44.00 160 SER A O 1
ATOM 1233 N N . GLY A 1 161 ? 42.784 -0.147 -1.127 1.00 47.28 161 GLY A N 1
ATOM 1234 C CA . GLY A 1 161 ? 41.423 0.101 -1.591 1.00 47.28 161 GLY A CA 1
ATOM 1235 C C . GLY A 1 161 ? 41.358 1.235 -2.614 1.00 47.28 161 GLY A C 1
ATOM 1236 O O . GLY A 1 161 ? 41.346 2.418 -2.261 1.00 47.28 161 GLY A O 1
ATOM 1237 N N . GLY A 1 162 ? 41.305 0.853 -3.891 1.00 53.19 162 GLY A N 1
ATOM 1238 C CA . GLY A 1 162 ? 41.164 1.744 -5.031 1.00 53.19 162 GLY A CA 1
ATOM 1239 C C . GLY A 1 162 ? 39.791 2.389 -4.985 1.00 53.19 162 GLY A C 1
ATOM 1240 O O . 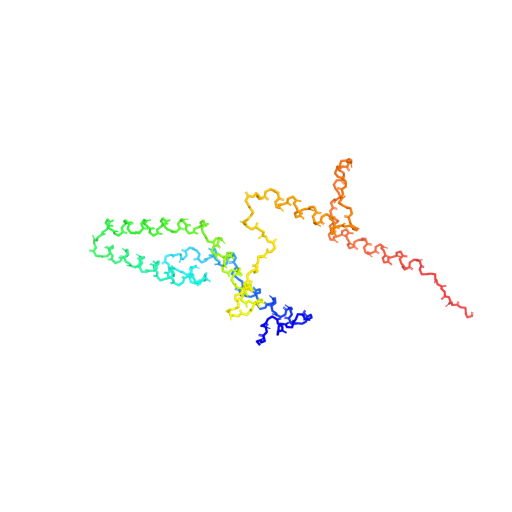GLY A 1 162 ? 38.819 1.879 -5.542 1.00 53.19 162 GLY A O 1
ATOM 1241 N N . ARG A 1 163 ? 39.697 3.501 -4.256 1.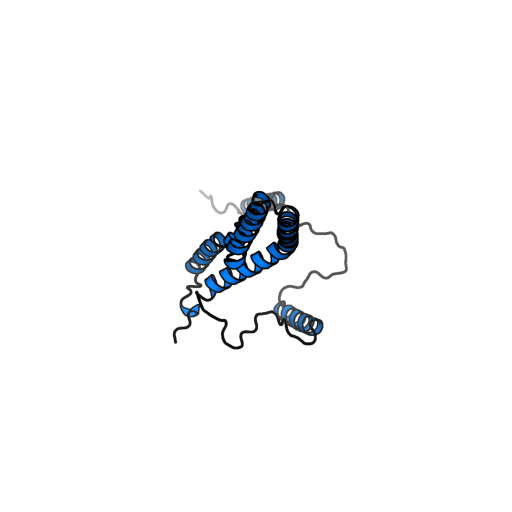00 64.62 163 ARG A N 1
ATOM 1242 C CA . ARG A 1 163 ? 38.508 4.341 -4.199 1.00 64.62 163 ARG A CA 1
ATOM 1243 C C . ARG A 1 163 ? 38.167 4.730 -5.633 1.00 64.62 163 ARG A C 1
ATOM 1245 O O . ARG A 1 163 ? 38.997 5.307 -6.329 1.00 64.62 163 ARG A O 1
ATOM 1252 N N . MET A 1 164 ? 36.960 4.380 -6.074 1.00 61.00 164 MET A N 1
ATOM 1253 C CA . MET A 1 164 ? 36.472 4.759 -7.396 1.00 61.00 164 MET A CA 1
ATOM 1254 C C . MET A 1 164 ? 36.639 6.285 -7.540 1.00 61.00 164 MET A C 1
ATOM 1256 O O . MET A 1 164 ? 36.163 6.998 -6.647 1.00 61.00 164 MET A O 1
ATOM 1260 N N . PRO A 1 165 ? 37.344 6.787 -8.576 1.00 69.75 165 PRO A N 1
ATOM 1261 C CA . PRO A 1 165 ? 37.704 8.196 -8.660 1.00 69.75 165 PRO A CA 1
ATOM 1262 C C . PRO A 1 165 ? 36.458 9.064 -8.564 1.00 69.75 165 PRO A C 1
ATOM 1264 O O . PRO A 1 165 ? 35.440 8.785 -9.206 1.00 69.75 165 PRO A O 1
ATOM 1267 N N . SER A 1 166 ? 36.521 10.106 -7.745 1.00 81.62 166 SER A N 1
ATOM 1268 C CA . SER A 1 166 ? 35.435 11.074 -7.640 1.00 81.62 166 SER A CA 1
ATOM 1269 C C . SER A 1 166 ? 35.181 11.736 -8.999 1.00 81.62 166 SER A C 1
ATOM 1271 O O . SER A 1 166 ? 36.068 11.802 -9.849 1.00 81.62 166 SER A O 1
ATOM 1273 N N . PHE A 1 167 ? 33.969 12.251 -9.221 1.00 74.88 167 PHE A N 1
ATOM 1274 C CA . PHE A 1 167 ? 33.613 12.931 -10.477 1.00 74.88 167 PHE A CA 1
ATOM 1275 C C . PHE A 1 167 ? 34.624 14.027 -10.858 1.00 74.88 167 PHE A C 1
ATOM 1277 O O . PHE A 1 167 ? 34.972 14.180 -12.024 1.00 74.88 167 PHE A O 1
ATOM 1284 N N . THR A 1 168 ? 35.156 14.728 -9.857 1.00 81.94 168 THR A N 1
ATOM 1285 C CA . THR A 1 168 ? 36.182 15.762 -10.014 1.00 81.94 168 THR A CA 1
ATOM 1286 C C . THR A 1 168 ? 37.516 15.200 -10.518 1.00 81.94 168 THR A C 1
ATOM 1288 O O . THR A 1 168 ? 38.182 15.822 -11.342 1.00 81.94 168 THR A O 1
ATOM 1291 N N . GLU A 1 169 ? 37.914 14.014 -10.055 1.00 75.94 169 GLU A N 1
ATOM 1292 C CA . GLU A 1 169 ? 39.130 13.332 -10.520 1.00 75.94 169 GLU A CA 1
ATOM 1293 C C . GLU A 1 169 ? 38.951 12.767 -11.931 1.00 75.94 169 GLU A C 1
ATOM 1295 O O . GLU A 1 169 ? 39.877 12.836 -12.737 1.00 75.94 169 GLU A O 1
ATOM 1300 N N . GLN A 1 170 ? 37.750 12.282 -12.260 1.00 87.75 170 GLN A N 1
ATOM 1301 C CA . GLN A 1 170 ? 37.413 11.835 -13.615 1.00 87.75 170 GLN A CA 1
ATOM 1302 C C . GLN A 1 170 ? 37.447 13.000 -14.615 1.00 87.75 170 GLN A C 1
ATOM 1304 O O . GLN A 1 170 ? 38.007 12.867 -15.702 1.00 87.75 170 GLN A O 1
ATOM 1309 N N . GLU A 1 171 ? 36.907 14.164 -14.243 1.00 89.19 171 GLU A N 1
ATOM 1310 C CA . GLU A 1 171 ? 36.948 15.365 -15.083 1.00 89.19 171 GLU A CA 1
ATOM 1311 C C . GLU A 1 171 ? 38.385 15.874 -15.282 1.00 89.19 171 GLU A C 1
ATOM 1313 O O . GLU A 1 171 ? 38.760 16.279 -16.385 1.00 89.19 171 GLU A O 1
ATOM 1318 N N . LYS A 1 172 ? 39.225 15.795 -14.240 1.00 90.69 172 LYS A N 1
ATOM 1319 C CA . LYS A 1 172 ? 40.647 16.149 -14.332 1.00 90.69 172 LYS A CA 1
ATOM 1320 C C . LYS A 1 172 ? 41.405 15.217 -15.283 1.00 90.69 172 LYS A C 1
ATOM 1322 O O . LYS A 1 172 ? 42.113 15.715 -16.156 1.00 90.69 172 LYS A O 1
ATOM 1327 N N . MET A 1 173 ? 41.199 13.903 -15.170 1.00 85.69 173 MET A N 1
ATOM 1328 C CA . MET A 1 173 ? 41.795 12.916 -16.082 1.00 85.69 173 MET A CA 1
ATOM 1329 C C . MET A 1 173 ? 41.370 13.146 -17.536 1.00 85.69 173 MET A C 1
ATOM 1331 O O . MET A 1 173 ? 42.202 13.096 -18.436 1.00 85.69 173 MET A O 1
ATOM 1335 N N . LEU A 1 174 ? 40.094 13.458 -17.780 1.00 86.38 174 LEU A N 1
ATOM 1336 C CA . LEU A 1 174 ? 39.606 13.776 -19.126 1.00 86.38 174 LEU A CA 1
ATOM 1337 C C . LEU A 1 174 ? 40.276 15.025 -19.712 1.00 86.38 174 LEU A C 1
ATOM 1339 O O . LEU A 1 174 ? 40.590 15.055 -20.901 1.00 86.38 174 LEU A O 1
ATOM 1343 N N . ARG A 1 175 ? 40.531 16.045 -18.885 1.00 88.56 175 ARG A N 1
ATOM 1344 C CA . ARG A 1 175 ? 41.250 17.257 -19.305 1.00 88.56 175 ARG A CA 1
ATOM 1345 C C . ARG A 1 175 ? 42.715 17.000 -19.632 1.00 88.56 175 ARG A C 1
ATOM 1347 O O . ARG A 1 175 ? 43.234 17.616 -20.558 1.00 88.56 175 ARG A O 1
ATOM 1354 N N . GLU A 1 176 ? 43.374 16.143 -18.861 1.00 85.81 176 GLU A N 1
ATOM 1355 C CA . GLU A 1 176 ? 44.771 15.770 -19.098 1.00 85.81 176 GLU A CA 1
ATOM 1356 C C . GLU A 1 176 ? 44.899 14.953 -20.389 1.00 85.81 176 GLU A C 1
ATOM 1358 O O . GLU A 1 176 ? 45.677 15.340 -21.256 1.00 85.81 176 GLU A O 1
ATOM 1363 N N . MET A 1 177 ? 44.030 13.960 -20.608 1.00 83.38 177 MET A N 1
ATOM 1364 C CA . MET A 1 177 ? 43.996 13.201 -21.868 1.00 83.38 177 MET A CA 1
ATOM 1365 C C . MET A 1 177 ? 43.711 14.083 -23.092 1.00 83.38 177 MET A C 1
ATOM 1367 O O . MET A 1 177 ? 44.285 13.871 -24.157 1.00 83.38 177 MET A O 1
ATOM 1371 N N . ALA A 1 178 ? 42.836 15.087 -22.961 1.00 84.56 178 ALA A N 1
ATOM 1372 C CA . ALA A 1 178 ? 42.578 16.035 -24.044 1.00 84.56 178 ALA A CA 1
ATOM 1373 C C . ALA A 1 178 ? 43.820 16.884 -24.373 1.00 84.56 178 ALA A C 1
ATOM 1375 O O . ALA A 1 178 ? 44.130 17.084 -25.542 1.00 84.56 178 ALA A O 1
ATOM 1376 N N . ARG A 1 179 ? 44.564 17.333 -23.354 1.00 82.31 179 ARG A N 1
ATOM 1377 C CA . ARG A 1 179 ? 45.805 18.101 -23.547 1.00 82.31 179 ARG A CA 1
ATOM 1378 C C . ARG A 1 179 ? 46.930 17.276 -24.156 1.00 82.31 179 ARG A C 1
ATOM 1380 O O . ARG A 1 179 ? 47.671 17.807 -24.973 1.00 82.31 179 ARG A O 1
ATOM 1387 N N . GLU A 1 180 ? 47.071 16.018 -23.752 1.00 81.88 180 GLU A N 1
ATOM 1388 C CA . GLU A 1 180 ? 48.070 15.115 -24.330 1.00 81.88 180 GLU A CA 1
ATOM 1389 C C . GLU A 1 180 ? 47.753 14.819 -25.795 1.00 81.88 180 GLU A C 1
ATOM 1391 O O . GLU A 1 180 ? 48.646 14.875 -26.633 1.00 81.88 180 GLU A O 1
ATOM 1396 N N . ARG A 1 181 ? 46.471 14.630 -26.133 1.00 76.94 181 ARG A N 1
ATOM 1397 C CA . ARG A 1 181 ? 46.042 14.441 -27.523 1.00 76.94 181 ARG A CA 1
ATOM 1398 C C . ARG A 1 181 ? 46.354 15.645 -28.414 1.00 76.94 181 ARG A C 1
ATOM 1400 O 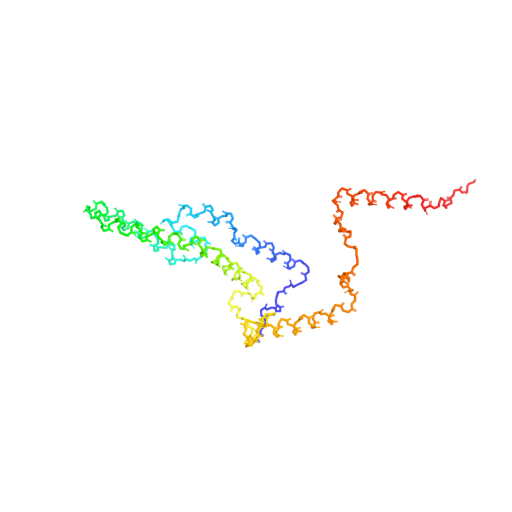O . ARG A 1 181 ? 46.757 15.453 -29.554 1.00 76.94 181 ARG A O 1
ATOM 1407 N N . ASP A 1 182 ? 46.187 16.859 -27.896 1.00 74.31 182 ASP A N 1
ATOM 1408 C CA . ASP A 1 182 ? 46.506 18.092 -28.629 1.00 74.31 182 ASP A CA 1
ATOM 1409 C C . ASP A 1 182 ? 48.027 18.344 -28.722 1.00 74.31 182 ASP A C 1
ATOM 1411 O O . ASP A 1 182 ? 48.486 19.058 -29.613 1.00 74.31 182 ASP A O 1
ATOM 1415 N N . ALA A 1 183 ? 48.825 17.775 -27.810 1.00 71.38 183 ALA A N 1
ATOM 1416 C CA . ALA A 1 183 ? 50.287 17.863 -27.831 1.00 71.38 183 ALA A CA 1
ATOM 1417 C C . ALA A 1 183 ? 50.933 16.831 -28.774 1.00 71.38 183 ALA A C 1
ATOM 1419 O O . ALA A 1 183 ? 51.971 17.122 -29.369 1.00 71.38 183 ALA A O 1
ATOM 1420 N N . ASP A 1 184 ? 50.300 15.665 -28.931 1.00 64.12 184 ASP A N 1
ATOM 1421 C CA . ASP A 1 184 ? 50.712 14.582 -29.834 1.00 64.12 184 ASP A CA 1
ATOM 1422 C C . ASP A 1 184 ? 50.171 14.731 -31.268 1.00 64.12 184 ASP A C 1
ATOM 1424 O O . ASP A 1 184 ? 50.423 13.866 -32.105 1.00 64.12 184 ASP A O 1
ATOM 1428 N N . GLU A 1 185 ? 49.461 15.817 -31.597 1.00 60.34 185 GLU A N 1
ATOM 1429 C CA . GLU A 1 185 ? 49.197 16.203 -32.987 1.00 60.34 185 GLU A CA 1
ATOM 1430 C C . GLU A 1 185 ? 50.429 16.948 -33.547 1.00 60.34 185 GLU A C 1
ATOM 1432 O O . GLU A 1 185 ? 50.588 18.155 -33.322 1.00 60.34 185 GLU A O 1
ATOM 1437 N N . PRO A 1 186 ? 51.349 16.287 -34.288 1.00 57.56 186 PRO A N 1
ATOM 1438 C CA . PRO A 1 186 ? 52.407 17.007 -34.971 1.00 57.56 186 PRO A CA 1
ATOM 1439 C C . PRO A 1 186 ? 51.757 17.931 -35.997 1.00 57.56 186 PRO A C 1
ATOM 1441 O O . PRO A 1 186 ? 50.937 17.493 -36.806 1.00 57.56 186 PRO A O 1
ATOM 1444 N N . LYS A 1 187 ? 52.161 19.208 -35.987 1.00 62.25 187 LYS A N 1
ATOM 1445 C CA . LYS A 1 187 ? 51.861 20.186 -37.040 1.00 62.25 187 LYS A CA 1
ATOM 1446 C C . LYS A 1 187 ? 52.413 19.683 -38.376 1.00 62.25 187 LYS A C 1
ATOM 1448 O O . LYS A 1 187 ? 53.499 20.058 -38.807 1.00 62.25 187 LYS A O 1
ATOM 1453 N N . SER A 1 188 ? 51.662 18.799 -39.013 1.00 55.47 188 SER A N 1
ATOM 1454 C CA . SER A 1 188 ? 51.850 18.394 -40.389 1.00 55.47 188 SER A CA 1
ATOM 1455 C C . SER A 1 188 ? 51.318 19.512 -41.274 1.00 55.47 188 SER A C 1
ATOM 1457 O O . SER A 1 188 ? 50.115 19.752 -41.330 1.00 55.47 188 SER A O 1
ATOM 1459 N N . GLY A 1 189 ? 52.240 20.181 -41.963 1.00 54.28 189 GLY A N 1
ATOM 1460 C CA . GLY A 1 189 ? 51.947 20.856 -43.222 1.00 54.28 189 GLY A CA 1
ATOM 1461 C C . GLY A 1 189 ? 51.582 22.331 -43.113 1.00 54.28 189 GLY A C 1
ATOM 1462 O O . GLY A 1 189 ? 50.417 22.700 -43.179 1.00 54.28 189 GLY A O 1
ATOM 1463 N N . GLY A 1 190 ? 52.607 23.177 -43.064 1.00 45.84 190 GLY A N 1
ATOM 1464 C CA . GLY A 1 190 ? 52.530 24.575 -43.481 1.00 45.84 190 GLY A CA 1
ATOM 1465 C C . GLY A 1 190 ? 53.838 24.937 -44.170 1.00 45.84 190 GLY A C 1
ATOM 1466 O O . GLY A 1 190 ? 54.710 25.529 -43.544 1.00 45.84 190 GLY A O 1
ATOM 1467 N N . ASN A 1 191 ? 54.008 24.455 -45.402 1.00 51.75 191 ASN A N 1
ATOM 1468 C CA . ASN A 1 191 ? 55.131 24.779 -46.274 1.00 51.75 191 ASN A CA 1
ATOM 1469 C C . ASN A 1 191 ? 54.564 25.690 -47.371 1.00 51.75 191 ASN A C 1
ATOM 1471 O O . ASN A 1 191 ? 53.951 25.180 -48.307 1.00 51.75 191 ASN A O 1
ATOM 1475 N N . ASP A 1 192 ? 54.722 27.000 -47.186 1.00 52.28 192 ASP A N 1
ATOM 1476 C CA . ASP A 1 192 ? 54.591 28.017 -48.236 1.00 52.28 192 ASP A CA 1
ATOM 1477 C C . ASP A 1 192 ? 55.997 28.497 -48.619 1.00 52.28 192 ASP A C 1
ATOM 1479 O O . ASP A 1 192 ? 56.799 28.764 -47.689 1.00 52.28 192 ASP A O 1
#

pLDDT: mean 78.57, std 17.8, range [44.0, 98.25]

Radius of gyration: 28.95 Å; chains: 1; bounding box: 79×57×75 Å